Protein AF-A0A955HPH4-F1 (afdb_monomer)

Foldseek 3Di:
DDDDDPVNVVVVVVVVVLQVLLCCLVPDDDDPLLLVQQLCQAPDLEEEQADAPPPCLLVSVQSSVQCAQAVPDDPSGNHDHFPAAFAEEEEEAALVCLCVGNVCQNQNDLVDNVSGSSHSNHPVFFPDWAADPDDRSRTQKTWGFYDDDDDPDTDIHMYGYDHQVVDLVVLDDAQGQEYEYEADHDPSNVVSNQVSNCPHRVGRHYYYRYYPPDDQDPVNVVQPPPVHDHD

Solvent-accessible surface area (backbone atoms only — not comparable to full-atom values): 12430 Å² total; per-residue (Å²): 132,88,77,74,51,72,67,60,49,51,51,51,47,53,52,48,54,55,54,57,42,26,39,43,50,81,70,59,74,70,53,75,53,48,47,50,51,45,33,45,43,56,83,38,43,68,46,60,41,63,43,64,87,91,67,50,41,64,54,47,55,24,45,53,51,28,26,55,33,31,58,60,72,59,94,85,66,63,35,59,82,74,95,60,57,35,43,32,41,41,25,15,61,34,58,65,50,20,28,70,42,60,42,21,44,26,38,14,54,54,92,42,69,90,45,48,17,42,9,26,35,33,45,92,32,55,76,48,70,43,72,39,86,93,45,90,66,22,50,36,31,37,32,23,40,12,48,89,91,56,87,90,77,43,43,66,7,36,44,33,50,41,36,54,75,69,41,54,74,72,55,56,75,72,74,24,36,30,37,37,34,41,40,84,65,57,64,67,46,47,55,40,46,47,60,26,6,54,82,18,92,73,25,43,32,38,40,35,28,33,57,86,86,74,78,86,45,78,64,58,53,68,56,65,46,97,88,49,84,82,74

Radius of gyration: 18.33 Å; Cα contacts (8 Å, |Δi|>4): 458; chains: 1; bounding box: 38×43×66 Å

Structure (mmCIF, N/CA/C/O backbone):
data_AF-A0A955HPH4-F1
#
_entry.id   AF-A0A955HPH4-F1
#
loop_
_atom_site.group_PDB
_atom_site.id
_atom_site.type_symbol
_atom_site.label_atom_id
_atom_site.label_alt_id
_atom_site.label_comp_id
_atom_site.label_asym_id
_atom_site.label_entity_id
_atom_site.label_seq_id
_atom_site.pdbx_PDB_ins_code
_atom_site.Cartn_x
_atom_site.Cartn_y
_atom_site.Cartn_z
_atom_site.occupancy
_atom_site.B_iso_or_equiv
_atom_site.auth_seq_id
_atom_site.auth_comp_id
_atom_site.auth_asym_id
_atom_site.auth_atom_id
_atom_site.pdbx_PDB_model_num
ATOM 1 N N . MET A 1 1 ? 14.397 -24.271 -40.340 1.00 53.78 1 MET A N 1
ATOM 2 C CA . MET A 1 1 ? 14.352 -23.712 -38.973 1.00 53.78 1 MET A CA 1
ATOM 3 C C . MET A 1 1 ? 14.555 -22.213 -39.127 1.00 53.78 1 MET A C 1
ATOM 5 O O . MET A 1 1 ? 15.636 -21.824 -39.545 1.00 53.78 1 MET A O 1
ATOM 9 N N . ILE A 1 2 ? 13.505 -21.400 -38.980 1.00 57.22 2 ILE A N 1
ATOM 10 C CA . ILE A 1 2 ? 13.613 -19.943 -39.169 1.00 57.22 2 ILE A CA 1
ATOM 11 C C . ILE A 1 2 ? 14.424 -19.410 -37.985 1.00 57.22 2 ILE A C 1
ATOM 13 O O . ILE A 1 2 ? 13.985 -19.521 -36.842 1.00 57.22 2 ILE A O 1
ATOM 17 N N . ALA A 1 3 ? 15.644 -18.944 -38.244 1.00 71.81 3 ALA A N 1
ATOM 18 C CA . ALA A 1 3 ? 16.468 -18.314 -37.225 1.00 71.81 3 ALA A CA 1
ATOM 19 C C . ALA A 1 3 ? 15.879 -16.930 -36.939 1.00 71.81 3 ALA A C 1
ATOM 21 O O . ALA A 1 3 ? 15.808 -16.100 -37.841 1.00 71.81 3 ALA A O 1
ATOM 22 N N . ILE A 1 4 ? 15.415 -16.718 -35.708 1.00 75.50 4 ILE A N 1
ATOM 23 C CA . ILE A 1 4 ? 14.956 -15.407 -35.242 1.00 75.50 4 ILE A CA 1
ATOM 24 C C . ILE A 1 4 ? 16.168 -14.474 -35.241 1.00 75.50 4 ILE A C 1
ATOM 26 O O . ILE A 1 4 ? 17.230 -14.847 -34.728 1.00 75.50 4 ILE A O 1
ATOM 30 N N . ASP A 1 5 ? 16.010 -13.289 -35.825 1.00 88.56 5 ASP A N 1
ATOM 31 C CA . ASP A 1 5 ? 17.058 -12.274 -35.861 1.00 88.56 5 ASP A CA 1
ATOM 32 C C . ASP A 1 5 ? 17.513 -11.919 -34.427 1.00 88.56 5 ASP A C 1
ATOM 34 O O . ASP A 1 5 ? 16.676 -11.843 -33.521 1.00 88.56 5 ASP A O 1
ATOM 38 N N . PRO A 1 6 ? 18.818 -11.724 -34.156 1.00 85.62 6 PRO A N 1
ATOM 39 C CA . PRO A 1 6 ? 19.296 -11.409 -32.811 1.00 85.62 6 PRO A CA 1
ATOM 40 C C . PRO A 1 6 ? 18.621 -10.188 -32.169 1.00 85.62 6 PRO A C 1
ATOM 42 O O . PRO A 1 6 ? 18.382 -10.223 -30.962 1.00 85.62 6 PRO A O 1
ATOM 45 N N . VAL A 1 7 ? 18.263 -9.158 -32.948 1.00 86.50 7 VAL A N 1
ATOM 46 C CA . VAL A 1 7 ? 17.562 -7.964 -32.444 1.00 86.50 7 VAL A CA 1
ATOM 47 C C . VAL A 1 7 ? 16.129 -8.313 -32.055 1.00 86.50 7 VAL A C 1
ATOM 49 O O . VAL A 1 7 ? 15.668 -7.940 -30.977 1.00 86.50 7 VAL A O 1
ATOM 52 N N . GLU A 1 8 ? 15.436 -9.081 -32.895 1.00 87.00 8 GLU A N 1
ATOM 53 C CA . GLU A 1 8 ? 14.075 -9.553 -32.622 1.00 87.00 8 GLU A CA 1
ATOM 54 C C . GLU A 1 8 ? 14.033 -10.479 -31.396 1.00 87.00 8 GLU A C 1
ATOM 56 O O . GLU A 1 8 ? 13.156 -10.358 -30.538 1.00 87.00 8 GLU A O 1
ATOM 61 N N . ARG A 1 9 ? 15.036 -11.350 -31.243 1.00 86.12 9 ARG A N 1
ATOM 62 C CA . ARG A 1 9 ? 15.190 -12.214 -30.067 1.00 86.12 9 ARG A CA 1
ATOM 63 C C . ARG A 1 9 ? 15.387 -11.407 -28.786 1.00 86.12 9 ARG A C 1
ATOM 65 O O . ARG A 1 9 ? 14.805 -11.754 -27.760 1.00 86.12 9 ARG A O 1
ATOM 72 N N . ASP A 1 10 ? 16.221 -10.373 -28.817 1.00 87.75 10 ASP A N 1
ATOM 73 C CA . ASP A 1 10 ? 16.503 -9.566 -27.630 1.00 87.75 10 ASP A CA 1
ATOM 74 C C . ASP A 1 10 ? 15.305 -8.668 -27.267 1.00 87.75 10 ASP A C 1
ATOM 76 O O . ASP A 1 10 ? 14.986 -8.523 -26.086 1.00 87.75 10 ASP A O 1
ATOM 80 N N . ALA A 1 11 ? 14.554 -8.179 -28.260 1.00 85.75 11 ALA A N 1
ATOM 81 C CA . ALA A 1 11 ? 13.278 -7.496 -28.041 1.00 85.75 11 ALA A CA 1
ATOM 82 C C . ALA A 1 11 ? 12.216 -8.422 -27.416 1.00 85.75 11 ALA A C 1
ATOM 84 O O . ALA A 1 11 ? 11.538 -8.030 -26.465 1.00 85.75 11 ALA A O 1
ATOM 85 N N . LEU A 1 12 ? 12.101 -9.666 -27.898 1.00 86.38 12 LEU A N 1
ATOM 86 C CA . LEU A 1 12 ? 11.193 -10.673 -27.337 1.00 86.38 12 LEU A CA 1
ATOM 87 C C . LEU A 1 12 ? 11.557 -11.040 -25.896 1.00 86.38 12 LEU A C 1
ATOM 89 O O . LEU A 1 12 ? 10.666 -11.160 -25.057 1.00 86.38 12 LEU A O 1
ATOM 93 N N . LYS A 1 13 ? 12.852 -11.180 -25.586 1.00 87.06 13 LYS A N 1
ATOM 94 C CA . LYS A 1 13 ? 13.318 -11.398 -24.209 1.00 87.06 13 LYS A CA 1
ATOM 95 C C . LYS A 1 13 ? 12.952 -10.229 -23.304 1.00 87.06 13 LYS A C 1
ATOM 97 O O . LYS A 1 13 ? 12.361 -10.457 -22.260 1.00 87.06 13 LYS A O 1
ATOM 102 N N . ALA A 1 14 ? 13.217 -8.994 -23.729 1.00 82.88 14 ALA A N 1
ATOM 103 C CA . ALA A 1 14 ? 12.864 -7.812 -22.946 1.00 82.88 14 ALA A CA 1
ATOM 104 C C . ALA A 1 14 ? 11.347 -7.710 -22.702 1.00 82.88 14 ALA A C 1
ATOM 106 O O . ALA A 1 14 ? 10.918 -7.359 -21.604 1.00 82.88 14 ALA A O 1
ATOM 107 N N . ALA A 1 15 ? 10.527 -8.050 -23.702 1.00 81.38 15 ALA A N 1
ATOM 108 C CA . ALA A 1 15 ? 9.075 -8.103 -23.554 1.00 81.38 15 ALA A CA 1
ATOM 109 C C . ALA A 1 15 ? 8.631 -9.204 -22.575 1.00 81.38 15 ALA A C 1
ATOM 111 O O . ALA A 1 15 ? 7.754 -8.964 -21.745 1.00 81.38 15 ALA A O 1
ATOM 112 N N . LEU A 1 16 ? 9.255 -10.384 -22.637 1.00 84.62 16 LEU A N 1
ATOM 113 C CA . LEU A 1 16 ? 8.981 -11.489 -21.720 1.00 84.62 16 LEU A CA 1
ATOM 114 C C . LEU A 1 16 ? 9.392 -11.151 -20.283 1.00 84.62 16 LEU A C 1
ATOM 116 O O . LEU A 1 16 ? 8.596 -11.345 -19.371 1.00 84.62 16 LEU A O 1
ATOM 120 N N . ASP A 1 17 ? 10.590 -10.601 -20.083 1.00 82.81 17 ASP A N 1
ATOM 121 C CA . ASP A 1 17 ? 11.086 -10.174 -18.771 1.00 82.81 17 ASP A CA 1
ATOM 122 C C . ASP A 1 17 ? 10.159 -9.117 -18.160 1.00 82.81 17 ASP A C 1
ATOM 124 O O . ASP A 1 17 ? 9.826 -9.171 -16.974 1.00 82.81 17 ASP A O 1
ATOM 128 N N . HIS A 1 18 ? 9.673 -8.187 -18.987 1.00 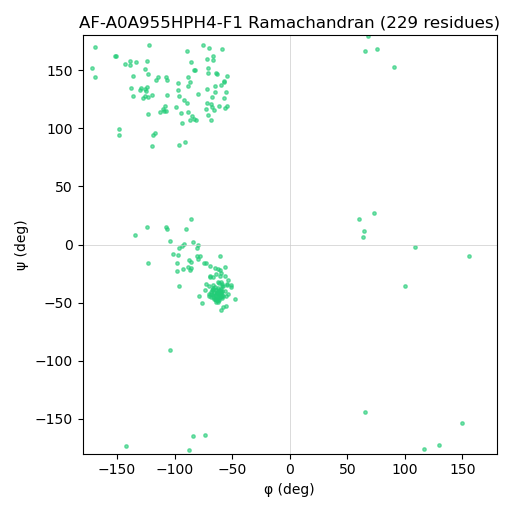77.62 18 HIS A N 1
ATOM 129 C CA . HIS A 1 18 ? 8.704 -7.185 -18.562 1.00 77.62 18 HIS A CA 1
ATOM 130 C C . HIS A 1 18 ? 7.357 -7.811 -18.169 1.00 77.62 18 HIS A C 1
ATOM 132 O O . HIS A 1 18 ? 6.704 -7.331 -17.242 1.00 77.62 18 HIS A O 1
ATOM 138 N N . GLU A 1 19 ? 6.912 -8.857 -18.861 1.00 80.81 19 GLU A N 1
ATOM 139 C CA . GLU A 1 19 ? 5.659 -9.537 -18.535 1.00 80.81 19 GLU A CA 1
ATOM 140 C C . GLU A 1 19 ? 5.784 -10.397 -17.272 1.00 80.81 19 GLU A C 1
ATOM 142 O O . GLU A 1 19 ? 4.896 -10.372 -16.422 1.00 80.81 19 GLU A O 1
ATOM 147 N N . ILE A 1 20 ? 6.919 -11.074 -17.080 1.00 80.25 20 ILE A N 1
ATOM 148 C CA . ILE A 1 20 ? 7.237 -11.797 -15.841 1.00 80.25 20 ILE A CA 1
ATOM 149 C C . ILE A 1 20 ? 7.258 -10.825 -14.656 1.00 80.25 20 ILE A C 1
ATOM 151 O O . ILE A 1 20 ? 6.645 -11.094 -13.625 1.00 80.25 20 ILE A O 1
ATOM 155 N N . ALA A 1 21 ? 7.876 -9.649 -14.808 1.00 79.06 21 ALA A N 1
ATOM 156 C CA . ALA A 1 21 ? 7.929 -8.641 -13.749 1.00 79.06 21 ALA A CA 1
ATOM 157 C C . ALA A 1 21 ? 6.539 -8.156 -13.282 1.00 79.06 21 ALA A C 1
ATOM 159 O O . ALA A 1 21 ? 6.399 -7.705 -12.146 1.00 79.06 21 ALA A O 1
ATOM 160 N N . ARG A 1 22 ? 5.499 -8.262 -14.122 1.00 84.88 22 ARG A N 1
ATOM 161 C CA . ARG A 1 22 ? 4.111 -7.891 -13.776 1.00 84.88 22 ARG A CA 1
ATOM 162 C C . ARG A 1 22 ? 3.375 -8.951 -12.954 1.00 84.88 22 ARG A C 1
ATOM 164 O O . ARG A 1 22 ? 2.327 -8.650 -12.389 1.00 84.88 22 ARG A O 1
ATOM 171 N N . ARG A 1 23 ? 3.917 -10.168 -12.844 1.00 85.75 23 ARG A N 1
ATOM 172 C CA . ARG A 1 23 ? 3.315 -11.289 -12.097 1.00 85.75 23 ARG A CA 1
ATOM 173 C C . ARG A 1 23 ? 3.742 -11.354 -10.636 1.00 85.75 23 ARG A C 1
ATOM 175 O O . ARG A 1 23 ? 3.472 -12.328 -9.944 1.00 85.75 23 ARG A O 1
ATOM 182 N N . LYS A 1 24 ? 4.355 -10.286 -10.123 1.00 92.81 24 LYS A N 1
ATOM 183 C CA . LYS A 1 24 ? 4.907 -10.216 -8.765 1.00 92.81 24 LYS A CA 1
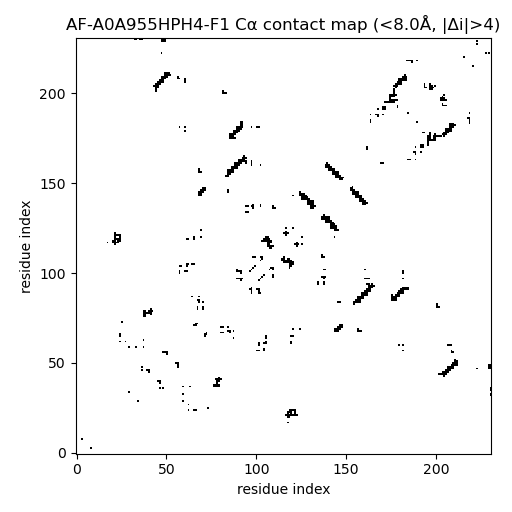ATOM 184 C C . LYS A 1 24 ? 3.930 -10.634 -7.657 1.00 92.81 24 LYS A C 1
ATOM 186 O O . LYS A 1 24 ? 4.364 -11.208 -6.662 1.00 92.81 24 LYS A O 1
ATOM 191 N N . LEU A 1 25 ? 2.635 -10.346 -7.814 1.00 93.50 25 LEU A N 1
ATOM 192 C CA . LEU A 1 25 ? 1.593 -10.783 -6.879 1.00 93.50 25 LEU A CA 1
ATOM 193 C C . LEU A 1 25 ? 1.364 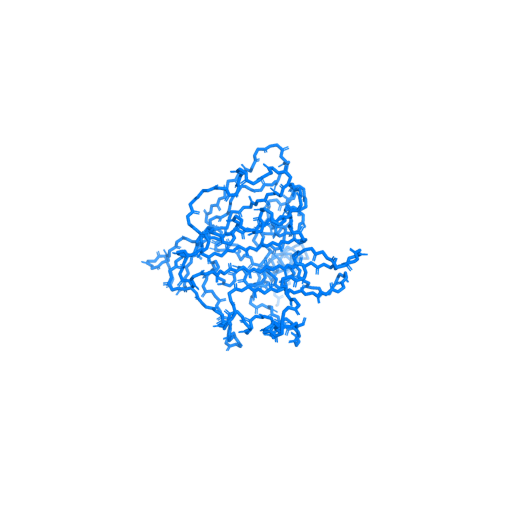-12.296 -6.912 1.00 93.50 25 LEU A C 1
ATOM 195 O O . LEU A 1 25 ? 1.273 -12.920 -5.861 1.00 93.50 25 LEU A O 1
ATOM 199 N N . GLU A 1 26 ? 1.292 -12.872 -8.110 1.00 91.19 26 GLU A N 1
ATOM 200 C CA . GLU A 1 26 ? 1.094 -14.310 -8.331 1.00 91.19 26 GLU A CA 1
ATOM 201 C C . GLU A 1 26 ? 2.310 -15.110 -7.845 1.00 91.19 26 GLU A C 1
ATOM 203 O O . GLU A 1 26 ? 2.167 -16.165 -7.227 1.00 91.19 26 GLU A O 1
ATOM 208 N N . ASP A 1 27 ? 3.509 -14.563 -8.048 1.00 92.88 27 ASP A N 1
ATOM 209 C CA . ASP A 1 27 ? 4.776 -15.175 -7.645 1.00 92.88 27 ASP A CA 1
ATOM 210 C C . ASP A 1 27 ? 5.112 -14.978 -6.157 1.00 92.88 27 ASP A C 1
ATOM 212 O O . ASP A 1 27 ? 6.125 -15.497 -5.667 1.00 92.88 27 ASP A O 1
ATOM 216 N N . TYR A 1 28 ? 4.286 -14.241 -5.408 1.00 95.25 28 TYR A N 1
ATOM 217 C CA . TYR A 1 28 ? 4.539 -13.967 -4.001 1.00 95.25 28 TYR A CA 1
ATOM 218 C C . TYR A 1 28 ? 4.474 -15.241 -3.150 1.00 95.25 28 TYR A C 1
ATOM 220 O O . TYR A 1 28 ? 3.426 -15.865 -2.977 1.00 95.25 28 TYR A O 1
ATOM 228 N N . LYS A 1 29 ? 5.618 -15.601 -2.558 1.00 94.31 29 LYS A N 1
ATOM 229 C CA . LYS A 1 29 ? 5.766 -16.748 -1.655 1.00 94.31 29 LYS A CA 1
ATOM 230 C C . LYS A 1 29 ? 6.208 -16.254 -0.277 1.00 94.31 29 LYS A C 1
ATOM 232 O O . LYS A 1 29 ? 7.411 -16.070 -0.067 1.00 94.31 29 LYS A O 1
ATOM 237 N N . PRO A 1 30 ? 5.273 -16.019 0.663 1.00 93.69 30 PRO A N 1
ATOM 238 C CA . PRO A 1 30 ? 5.631 -15.539 1.987 1.00 93.69 30 PRO A CA 1
ATOM 239 C C . PRO A 1 30 ? 6.452 -16.591 2.729 1.00 93.69 30 PRO A C 1
ATOM 241 O O . PRO A 1 30 ? 6.103 -17.775 2.763 1.00 93.69 30 PRO A O 1
ATOM 244 N N . TYR A 1 31 ? 7.519 -16.158 3.394 1.00 92.19 31 TYR A N 1
ATOM 245 C CA . TYR A 1 31 ? 8.194 -17.025 4.356 1.00 92.19 31 TYR A CA 1
ATOM 246 C C . TYR A 1 31 ? 7.372 -17.128 5.652 1.00 92.19 31 TYR A C 1
ATOM 248 O O . TYR A 1 31 ? 6.387 -16.415 5.856 1.00 92.19 31 TYR A O 1
ATOM 256 N N . ARG A 1 32 ? 7.780 -18.017 6.566 1.00 93.19 32 ARG A N 1
ATOM 257 C CA . ARG A 1 32 ? 6.990 -18.388 7.754 1.00 93.19 32 ARG A CA 1
ATOM 258 C C . ARG A 1 32 ? 6.418 -17.201 8.546 1.00 93.19 32 ARG A C 1
ATOM 260 O O . ARG A 1 32 ? 5.238 -17.246 8.875 1.00 93.19 32 ARG A O 1
ATOM 267 N N . LYS A 1 33 ? 7.207 -16.157 8.846 1.00 90.31 33 LYS A N 1
ATOM 268 C CA . LYS A 1 33 ? 6.708 -15.007 9.632 1.00 90.31 33 LYS A CA 1
ATOM 269 C C . LYS A 1 33 ? 5.681 -14.182 8.858 1.00 90.31 33 LYS A C 1
ATOM 271 O O . LYS A 1 33 ? 4.653 -13.835 9.422 1.00 90.31 33 LYS A O 1
ATOM 276 N N . GLN A 1 34 ? 5.916 -13.929 7.568 1.00 93.69 34 GLN A N 1
ATOM 277 C CA . GLN A 1 34 ? 4.949 -13.233 6.706 1.00 93.69 34 GLN A CA 1
ATOM 278 C C . GLN A 1 34 ? 3.629 -14.000 6.636 1.00 93.69 34 GLN A C 1
ATOM 280 O O . GLN A 1 34 ? 2.569 -13.419 6.824 1.00 93.69 34 GLN A O 1
ATOM 285 N N . ARG A 1 35 ? 3.686 -15.328 6.477 1.00 94.88 35 ARG A N 1
ATOM 286 C CA . ARG A 1 35 ? 2.480 -16.164 6.452 1.00 94.88 35 ARG A CA 1
ATOM 287 C C . ARG A 1 35 ? 1.689 -16.086 7.760 1.00 94.88 35 ARG A C 1
ATOM 289 O O . ARG A 1 35 ? 0.470 -15.987 7.716 1.00 94.88 35 ARG A O 1
ATOM 296 N N . ILE A 1 36 ? 2.370 -16.102 8.910 1.00 94.00 36 ILE A N 1
ATOM 297 C CA . ILE A 1 36 ? 1.723 -15.917 10.220 1.00 94.00 36 ILE A CA 1
ATOM 298 C C . ILE A 1 36 ? 1.072 -14.532 10.297 1.00 94.00 36 ILE A C 1
ATOM 300 O O . ILE A 1 36 ? -0.094 -14.431 10.660 1.00 94.00 36 ILE A O 1
ATOM 304 N N . PHE A 1 37 ? 1.790 -13.483 9.905 1.00 95.25 37 PHE A N 1
ATOM 305 C CA . PHE A 1 37 ? 1.271 -12.118 9.900 1.00 95.25 37 PHE A CA 1
ATOM 306 C C . PHE A 1 37 ? 0.013 -11.950 9.034 1.00 95.25 37 PHE A C 1
ATOM 308 O O . PHE A 1 37 ? -0.967 -11.364 9.494 1.00 95.25 37 PHE A O 1
ATOM 315 N N . HIS A 1 38 ? -0.002 -12.514 7.824 1.00 96.88 38 HIS A N 1
ATOM 316 C CA . HIS A 1 38 ? -1.178 -12.495 6.948 1.00 96.88 38 HIS A CA 1
ATOM 317 C C . HIS A 1 38 ? -2.359 -13.244 7.570 1.00 96.88 38 HIS A C 1
ATOM 319 O O . HIS A 1 38 ? -3.461 -12.704 7.668 1.00 96.88 38 HIS A O 1
ATOM 325 N N . LYS A 1 39 ? -2.115 -14.461 8.074 1.00 96.88 39 LYS A N 1
ATOM 326 C CA . LYS A 1 39 ? -3.121 -15.289 8.751 1.00 96.88 39 LYS A CA 1
ATOM 327 C C . LYS A 1 39 ? -3.779 -14.559 9.920 1.00 96.88 39 LYS A C 1
ATOM 329 O O . LYS A 1 39 ? -4.997 -14.613 10.075 1.00 96.88 39 LYS A O 1
ATOM 334 N N . LEU A 1 40 ? -2.980 -13.876 10.744 1.00 95.56 40 LEU A N 1
ATOM 335 C CA . LEU A 1 40 ? -3.472 -13.165 11.926 1.00 95.56 40 LEU A CA 1
ATOM 336 C C . LEU A 1 40 ? -4.491 -12.076 11.574 1.00 95.56 40 LEU A C 1
ATOM 338 O O . LEU A 1 40 ? -5.310 -11.750 12.428 1.00 95.56 40 LEU A O 1
ATOM 342 N N . GLY A 1 41 ? -4.504 -11.572 10.333 1.00 95.25 41 GLY A N 1
ATOM 343 C CA . GLY A 1 41 ? -5.485 -10.580 9.885 1.00 95.25 41 GLY A CA 1
ATOM 344 C C . GLY A 1 41 ? -6.920 -11.082 9.929 1.00 95.25 41 GLY A C 1
ATOM 345 O O . GLY A 1 41 ? -7.840 -10.283 10.024 1.00 95.25 41 GLY A O 1
ATOM 346 N N . LYS A 1 42 ? -7.126 -12.403 9.924 1.00 94.62 42 LYS A N 1
ATOM 347 C CA . LYS A 1 42 ? -8.456 -13.004 10.061 1.00 94.62 42 LYS A CA 1
ATOM 348 C C . LYS A 1 42 ? -9.065 -12.825 11.454 1.00 94.62 42 LYS A C 1
ATOM 350 O O . LYS A 1 42 ? -10.284 -12.876 11.584 1.00 94.62 42 LYS A O 1
ATOM 355 N N . THR A 1 43 ? -8.238 -12.686 12.491 1.00 93.94 43 THR A N 1
ATOM 356 C CA . THR A 1 43 ? -8.696 -12.662 13.892 1.00 93.94 43 THR A CA 1
ATOM 357 C C . THR A 1 43 ? -8.287 -11.407 14.654 1.00 93.94 43 THR A C 1
ATOM 359 O O . THR A 1 43 ? -8.847 -11.164 15.715 1.00 93.94 43 THR A O 1
ATOM 362 N N . HIS A 1 44 ? -7.332 -10.626 14.144 1.00 93.12 44 HIS A N 1
ATOM 363 C CA . HIS A 1 44 ? -6.850 -9.399 14.777 1.00 93.12 44 HIS A CA 1
ATOM 364 C C . HIS A 1 44 ? -7.086 -8.206 13.856 1.00 93.12 44 HIS A C 1
ATOM 366 O O . HIS A 1 44 ? -6.676 -8.219 12.692 1.00 93.12 44 HIS A O 1
ATOM 372 N N . SER A 1 45 ? -7.714 -7.172 14.411 1.00 91.62 45 SER A N 1
ATOM 373 C CA . SER A 1 45 ? -7.965 -5.882 13.764 1.00 91.62 45 SER A CA 1
ATOM 374 C C . SER A 1 45 ? -6.679 -5.105 13.494 1.00 91.62 45 SER A C 1
ATOM 376 O O . SER A 1 45 ? -6.559 -4.422 12.483 1.00 91.62 45 SER A O 1
ATOM 378 N N . GLU A 1 46 ? -5.695 -5.221 14.380 1.00 94.38 46 GLU A N 1
ATOM 379 C CA . GLU A 1 46 ? -4.448 -4.463 14.345 1.00 94.38 46 GLU A CA 1
ATOM 380 C C . GLU A 1 46 ? -3.266 -5.426 14.353 1.00 94.38 46 GLU A C 1
ATOM 382 O O . GLU A 1 46 ? -3.213 -6.361 15.156 1.00 94.38 46 GLU A O 1
ATOM 387 N N . ARG A 1 47 ? -2.301 -5.225 13.450 1.00 93.56 47 ARG A N 1
ATOM 388 C CA . ARG A 1 47 ? -1.113 -6.085 13.363 1.00 93.56 47 ARG A CA 1
ATOM 389 C C . ARG A 1 47 ? 0.159 -5.293 13.149 1.00 93.56 47 ARG A C 1
ATOM 391 O O . ARG A 1 47 ? 0.249 -4.469 12.245 1.00 93.56 47 ARG A O 1
ATOM 398 N N . LEU A 1 48 ? 1.188 -5.656 13.903 1.00 90.69 48 LEU A N 1
ATOM 399 C CA . LEU A 1 48 ? 2.535 -5.131 13.749 1.00 90.69 48 LEU A CA 1
ATOM 400 C C . LEU A 1 48 ? 3.451 -6.206 13.155 1.00 90.69 48 LEU A C 1
ATOM 402 O O . LEU A 1 48 ? 3.681 -7.249 13.764 1.00 90.69 48 LEU A O 1
ATOM 406 N N . PHE A 1 49 ? 4.024 -5.934 11.983 1.00 87.38 49 PHE A N 1
ATOM 407 C CA . PHE A 1 49 ? 5.114 -6.733 11.429 1.00 87.38 49 PHE A CA 1
ATOM 408 C C . PHE A 1 49 ? 6.461 -6.160 11.865 1.00 87.38 49 PHE A C 1
ATOM 410 O O . PHE A 1 49 ? 7.064 -5.330 11.176 1.00 87.38 49 PHE A O 1
ATOM 417 N N . ARG A 1 50 ? 6.938 -6.612 13.027 1.00 81.19 50 ARG A N 1
ATOM 418 C CA . ARG A 1 50 ? 8.214 -6.181 13.602 1.00 81.19 50 ARG A CA 1
ATOM 419 C C . ARG A 1 50 ? 9.354 -7.037 13.054 1.00 81.19 50 ARG A C 1
ATOM 421 O O . ARG A 1 50 ? 9.540 -8.188 13.444 1.00 81.19 50 ARG A O 1
ATOM 428 N N . ALA A 1 51 ? 10.170 -6.460 12.179 1.00 74.12 51 ALA A N 1
ATOM 429 C CA . ALA A 1 51 ? 11.347 -7.136 11.639 1.00 74.12 51 ALA A CA 1
ATOM 430 C C . ALA A 1 51 ? 12.522 -6.166 11.457 1.00 74.12 51 ALA A C 1
ATOM 432 O O . ALA A 1 51 ? 12.328 -4.962 11.305 1.00 74.12 51 ALA A O 1
ATOM 433 N N . GLY A 1 52 ? 13.749 -6.693 11.467 1.00 69.06 52 GLY A N 1
ATOM 434 C CA . GLY A 1 52 ? 14.961 -5.947 11.121 1.00 69.06 52 GLY A CA 1
ATOM 435 C C . GLY A 1 52 ? 14.935 -5.366 9.700 1.00 69.06 52 GLY A C 1
ATOM 436 O O . GLY A 1 52 ? 14.091 -5.720 8.869 1.00 69.06 52 GLY A O 1
ATOM 437 N N . ASN A 1 53 ? 15.886 -4.479 9.408 1.00 72.31 53 ASN A N 1
ATOM 438 C CA . ASN A 1 53 ? 16.014 -3.872 8.084 1.00 72.31 53 ASN A CA 1
ATOM 439 C C . ASN A 1 53 ? 16.186 -4.945 6.998 1.00 72.31 53 ASN A C 1
ATOM 441 O O . ASN A 1 53 ? 16.880 -5.937 7.196 1.00 72.31 53 ASN A O 1
ATOM 445 N N . GLN A 1 54 ? 15.551 -4.725 5.842 1.00 66.81 54 GLN A N 1
ATOM 446 C CA . GLN A 1 54 ? 15.592 -5.613 4.669 1.00 66.81 54 GLN A CA 1
ATOM 447 C C . GLN A 1 54 ? 14.976 -7.013 4.861 1.00 66.81 54 G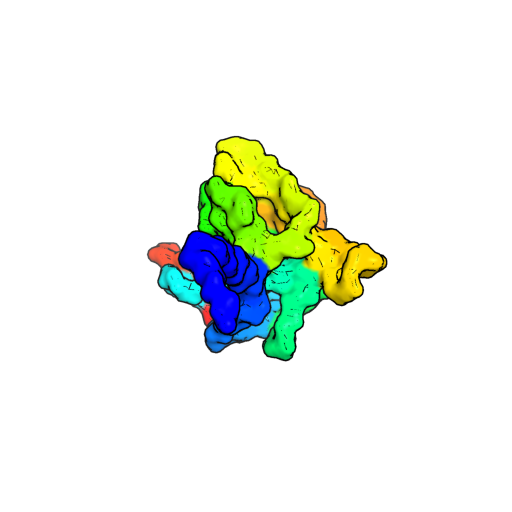LN A C 1
ATOM 449 O O . GLN A 1 54 ? 15.068 -7.847 3.967 1.00 66.81 54 GLN A O 1
ATOM 454 N N . LEU A 1 55 ? 14.248 -7.267 5.954 1.00 79.00 55 LEU A N 1
ATOM 455 C CA . LEU A 1 55 ? 13.568 -8.552 6.185 1.00 79.00 55 LEU A CA 1
ATOM 456 C C . LEU A 1 55 ? 12.171 -8.651 5.541 1.00 79.00 55 LEU A C 1
ATOM 458 O O . LEU A 1 55 ? 11.335 -9.443 5.964 1.00 79.00 55 LEU A O 1
ATOM 462 N N . GLY A 1 56 ? 11.891 -7.841 4.517 1.00 82.69 56 GLY A N 1
ATOM 463 C CA . GLY A 1 56 ? 10.649 -7.949 3.747 1.00 82.69 56 GLY A CA 1
ATOM 464 C C . GLY A 1 56 ? 9.386 -7.452 4.462 1.00 82.69 56 GLY A C 1
ATOM 465 O O . GLY A 1 56 ? 8.295 -7.907 4.125 1.00 82.69 56 GLY A O 1
ATOM 466 N N . LYS A 1 57 ? 9.509 -6.511 5.409 1.00 89.50 57 LYS A N 1
ATOM 467 C CA . LYS A 1 57 ? 8.374 -5.897 6.128 1.00 89.50 57 LYS A CA 1
ATOM 468 C C . LYS A 1 57 ? 7.400 -5.177 5.179 1.00 89.50 57 LYS A C 1
ATOM 470 O O . LYS A 1 57 ? 6.245 -5.570 5.061 1.00 89.50 57 LYS A O 1
ATOM 475 N N . THR A 1 58 ? 7.902 -4.229 4.388 1.00 90.94 58 THR A N 1
ATOM 476 C CA . THR A 1 58 ? 7.118 -3.478 3.393 1.00 90.94 58 THR A CA 1
ATOM 477 C C . THR A 1 58 ? 6.639 -4.385 2.256 1.00 90.94 58 THR A C 1
ATOM 479 O O . THR A 1 58 ? 5.590 -4.152 1.669 1.00 90.94 58 THR A O 1
ATOM 482 N N . ILE A 1 59 ? 7.382 -5.461 1.964 1.00 94.12 59 ILE A N 1
ATOM 483 C CA . ILE A 1 59 ? 6.969 -6.484 0.995 1.00 94.12 59 ILE A CA 1
ATOM 484 C C . ILE A 1 59 ? 5.713 -7.218 1.477 1.00 94.12 59 ILE A C 1
ATOM 486 O O . ILE A 1 59 ? 4.805 -7.413 0.679 1.00 94.12 59 ILE A O 1
ATOM 490 N N . ALA A 1 60 ? 5.646 -7.582 2.762 1.00 95.31 60 ALA A N 1
ATOM 491 C CA . ALA A 1 60 ? 4.464 -8.212 3.344 1.00 95.31 60 ALA A CA 1
ATOM 492 C C . ALA A 1 60 ? 3.249 -7.276 3.270 1.00 95.31 60 ALA A C 1
ATOM 494 O O . ALA A 1 60 ? 2.206 -7.671 2.754 1.00 95.31 60 ALA A O 1
ATOM 495 N N . GLY A 1 61 ? 3.408 -6.020 3.703 1.00 96.62 61 GLY A N 1
ATOM 496 C CA . GLY A 1 61 ? 2.333 -5.025 3.629 1.00 96.62 61 GLY A CA 1
ATOM 497 C C . GLY A 1 61 ? 1.842 -4.795 2.199 1.00 96.62 61 GLY A C 1
ATOM 498 O O . GLY A 1 61 ? 0.644 -4.851 1.940 1.00 96.62 61 GLY A O 1
ATOM 499 N N . GLY A 1 62 ? 2.764 -4.643 1.245 1.00 97.44 62 GLY A N 1
ATOM 500 C CA . GLY A 1 62 ? 2.429 -4.420 -0.160 1.00 97.44 62 GLY A CA 1
ATOM 501 C C . GLY A 1 62 ? 1.747 -5.606 -0.839 1.00 97.44 62 GLY A C 1
ATOM 502 O O . GLY A 1 62 ? 0.822 -5.399 -1.622 1.00 97.44 62 GLY A O 1
ATOM 503 N N . ALA A 1 63 ? 2.173 -6.835 -0.535 1.00 97.50 63 ALA A N 1
ATOM 504 C CA . ALA A 1 63 ? 1.526 -8.035 -1.053 1.00 97.50 63 ALA A CA 1
ATOM 505 C C . ALA A 1 63 ? 0.084 -8.144 -0.541 1.00 97.50 63 ALA A C 1
ATOM 507 O O . ALA A 1 63 ? -0.839 -8.294 -1.337 1.00 97.50 63 ALA A O 1
ATOM 508 N N . GLU A 1 64 ? -0.118 -7.991 0.769 1.00 98.12 64 GLU A N 1
ATOM 509 C CA . GLU A 1 64 ? -1.444 -8.043 1.387 1.00 98.12 64 GLU A CA 1
ATOM 510 C C . GLU A 1 64 ? -2.375 -6.938 0.861 1.00 98.12 64 GLU A C 1
ATOM 512 O O . GLU A 1 64 ? -3.501 -7.223 0.450 1.00 98.12 64 GLU A O 1
ATOM 517 N N . TRP A 1 65 ? -1.891 -5.694 0.762 1.00 98.31 65 TRP A N 1
ATOM 518 C CA . TRP A 1 65 ? -2.671 -4.586 0.196 1.00 98.31 65 TRP A CA 1
ATOM 519 C C . TRP A 1 65 ? -3.091 -4.847 -1.248 1.00 98.31 65 TRP A C 1
ATOM 521 O O . TRP A 1 65 ? -4.230 -4.570 -1.621 1.00 98.31 65 TRP A O 1
ATOM 531 N N . ALA A 1 66 ? -2.192 -5.394 -2.067 1.00 98.00 66 ALA A N 1
ATOM 532 C CA . ALA A 1 66 ? -2.510 -5.719 -3.448 1.00 98.00 66 ALA A CA 1
ATOM 533 C C . ALA A 1 66 ? -3.523 -6.866 -3.561 1.00 98.00 66 ALA A C 1
ATOM 535 O O . ALA A 1 66 ? -4.428 -6.783 -4.391 1.00 98.00 66 ALA A O 1
ATOM 536 N N . MET A 1 67 ? -3.439 -7.901 -2.717 1.00 97.00 67 MET A N 1
ATOM 537 C CA . MET A 1 67 ? -4.448 -8.972 -2.672 1.00 97.00 67 MET A CA 1
ATOM 538 C C . MET A 1 67 ? -5.829 -8.408 -2.337 1.00 97.00 67 MET A C 1
ATOM 540 O O . MET A 1 67 ? -6.806 -8.710 -3.023 1.00 97.00 67 MET A O 1
ATOM 544 N N . HIS A 1 68 ? -5.905 -7.519 -1.345 1.00 97.69 68 HIS A N 1
ATOM 545 C CA . HIS A 1 68 ? -7.148 -6.854 -0.967 1.00 97.69 68 HIS A CA 1
ATOM 546 C C . HIS A 1 68 ? -7.706 -5.949 -2.070 1.00 97.69 68 HIS A C 1
ATOM 548 O O . HIS A 1 68 ? -8.890 -6.045 -2.399 1.00 97.69 68 HIS A O 1
ATOM 554 N N . ALA A 1 69 ? -6.861 -5.112 -2.677 1.00 97.56 69 ALA A N 1
ATOM 555 C CA . ALA A 1 69 ? -7.264 -4.169 -3.719 1.00 97.56 69 ALA A CA 1
ATOM 556 C C . ALA A 1 69 ? -7.657 -4.847 -5.040 1.00 97.56 69 ALA A C 1
ATOM 558 O O . ALA A 1 69 ? -8.478 -4.317 -5.782 1.00 97.56 69 ALA A O 1
ATOM 559 N N . THR A 1 70 ? -7.102 -6.021 -5.338 1.00 95.44 70 THR A N 1
ATOM 560 C CA . THR A 1 70 ? -7.414 -6.768 -6.570 1.00 95.44 70 THR A CA 1
ATOM 561 C C . THR A 1 70 ? -8.459 -7.866 -6.362 1.00 95.44 70 THR A C 1
ATOM 563 O O . THR A 1 70 ? -9.021 -8.367 -7.336 1.00 95.44 70 THR A O 1
ATOM 566 N N . CYS A 1 71 ? -8.735 -8.250 -5.110 1.00 95.25 71 CYS A N 1
ATOM 567 C CA . CYS A 1 71 ? -9.467 -9.467 -4.743 1.00 95.25 71 CYS A CA 1
ATOM 568 C C . CYS A 1 71 ? -8.796 -10.772 -5.227 1.00 95.25 71 CYS A C 1
ATOM 570 O O . CYS A 1 71 ? -9.461 -11.800 -5.367 1.00 95.25 71 CYS A O 1
ATOM 572 N N . ARG A 1 72 ? -7.486 -10.753 -5.510 1.00 92.94 72 ARG A N 1
ATOM 573 C CA . ARG A 1 72 ? -6.721 -11.932 -5.949 1.00 92.94 72 ARG A CA 1
ATOM 574 C C . ARG A 1 72 ? -6.030 -12.570 -4.748 1.00 92.94 72 ARG A C 1
ATOM 576 O O . ARG A 1 72 ? -4.877 -12.268 -4.453 1.00 92.94 72 ARG A O 1
ATOM 583 N N . TYR A 1 73 ? -6.755 -13.437 -4.050 1.00 94.00 73 TYR A N 1
ATOM 584 C CA . TYR A 1 73 ? -6.217 -14.206 -2.930 1.00 94.00 73 TYR A CA 1
ATOM 585 C C . TYR A 1 73 ? -5.674 -15.555 -3.428 1.00 94.00 73 TYR A C 1
ATOM 587 O O . TYR A 1 73 ? -6.421 -16.291 -4.072 1.00 94.00 73 TYR A O 1
ATOM 595 N N . PRO A 1 74 ? -4.401 -15.896 -3.164 1.00 92.88 74 PRO A N 1
ATOM 596 C CA . PRO A 1 74 ? -3.847 -17.198 -3.534 1.00 92.88 74 PRO A CA 1
ATOM 597 C C . PRO A 1 74 ? -4.408 -18.324 -2.651 1.00 92.88 74 PRO A C 1
ATOM 599 O O . PRO A 1 74 ? -4.810 -18.079 -1.519 1.00 92.88 74 PRO A O 1
ATOM 602 N N . ASP A 1 75 ? -4.343 -19.577 -3.111 1.00 92.94 75 ASP A N 1
ATOM 603 C CA . ASP A 1 75 ? -4.915 -20.747 -2.409 1.00 92.94 75 ASP A CA 1
ATOM 604 C C . ASP A 1 75 ? -4.406 -20.943 -0.972 1.00 92.94 75 ASP A C 1
ATOM 606 O O . ASP A 1 75 ? -5.073 -21.540 -0.128 1.00 92.94 75 ASP A O 1
ATOM 610 N N . TRP A 1 76 ? -3.195 -20.466 -0.679 1.00 94.19 76 TRP A N 1
ATOM 611 C CA . TRP A 1 76 ? -2.609 -20.559 0.656 1.00 94.19 76 TRP A CA 1
ATOM 612 C C . TRP A 1 76 ? -3.114 -19.483 1.625 1.00 94.19 76 TRP A C 1
ATOM 614 O O . TRP A 1 76 ? -2.781 -19.573 2.811 1.00 94.19 76 TRP A O 1
ATOM 624 N N . TRP A 1 77 ? -3.849 -18.475 1.137 1.00 96.31 77 TRP A N 1
ATOM 625 C CA . TRP A 1 77 ? -4.321 -17.328 1.906 1.00 96.31 77 TRP A CA 1
ATOM 626 C C . TRP A 1 77 ? -5.364 -17.744 2.942 1.00 96.31 77 TRP A C 1
ATOM 628 O O . TRP A 1 77 ? -6.445 -18.226 2.614 1.00 96.31 77 TRP A O 1
ATOM 638 N N . ASP A 1 78 ? -5.046 -17.514 4.211 1.00 95.75 78 ASP A N 1
ATOM 639 C CA . ASP A 1 78 ? -5.914 -17.792 5.355 1.00 95.75 78 ASP A CA 1
ATOM 640 C C . ASP A 1 78 ? -6.157 -16.555 6.239 1.00 95.75 78 ASP A C 1
ATOM 642 O O . ASP A 1 78 ? -6.633 -16.690 7.369 1.00 95.75 78 ASP A O 1
ATOM 646 N N . GLY A 1 79 ? -5.842 -15.364 5.715 1.00 96.44 79 GLY A N 1
ATOM 647 C CA . GLY A 1 79 ? -6.059 -14.063 6.350 1.00 96.44 79 GLY A CA 1
ATOM 648 C C . GLY A 1 79 ? -7.470 -13.499 6.150 1.00 96.44 79 GLY A C 1
ATOM 649 O O . GLY A 1 79 ? -8.402 -14.211 5.768 1.00 96.44 79 GLY A O 1
ATOM 650 N N . ALA A 1 80 ? -7.631 -12.201 6.417 1.00 96.56 80 ALA A N 1
ATOM 651 C CA . ALA A 1 80 ? -8.880 -11.488 6.149 1.00 96.56 80 ALA A CA 1
ATOM 652 C C . ALA A 1 80 ? -9.171 -11.390 4.647 1.00 96.56 80 ALA A C 1
ATOM 654 O O . ALA A 1 80 ? -8.271 -11.464 3.809 1.00 96.56 80 ALA A O 1
ATOM 655 N N . THR A 1 81 ? -10.437 -11.176 4.307 1.00 96.12 81 THR A N 1
ATOM 656 C CA . THR A 1 81 ? -10.883 -10.895 2.941 1.00 96.12 81 THR A CA 1
ATOM 657 C C . THR A 1 81 ? -11.854 -9.720 2.951 1.00 96.12 81 THR A C 1
ATOM 659 O O . THR A 1 81 ? -12.494 -9.440 3.962 1.00 96.12 81 THR A O 1
ATOM 662 N N . PHE A 1 82 ? -11.980 -9.042 1.816 1.00 95.19 82 PHE A N 1
ATOM 663 C CA . PHE A 1 82 ? -12.998 -8.017 1.581 1.00 95.19 82 PHE A CA 1
ATOM 664 C C . PHE A 1 82 ? -14.067 -8.577 0.644 1.00 95.19 82 PHE A C 1
ATOM 666 O O . PHE A 1 82 ? -13.738 -9.311 -0.285 1.00 95.19 82 PHE A O 1
ATOM 673 N N . ASN A 1 83 ? -15.334 -8.243 0.893 1.00 93.06 83 ASN A N 1
ATOM 674 C CA . ASN A 1 83 ? -16.483 -8.748 0.128 1.00 93.06 83 ASN A CA 1
ATOM 675 C C . ASN A 1 83 ? -17.003 -7.727 -0.895 1.00 93.06 83 ASN A C 1
ATOM 677 O O . ASN A 1 83 ? -17.886 -8.034 -1.695 1.00 93.06 83 ASN A O 1
ATOM 681 N N . LYS A 1 84 ? -16.485 -6.499 -0.844 1.00 94.12 84 LYS A N 1
ATOM 682 C CA . LYS A 1 84 ? -16.750 -5.394 -1.764 1.00 94.12 84 LYS A CA 1
ATOM 683 C C . LYS A 1 84 ? -15.430 -4.666 -2.050 1.00 94.12 84 LYS A C 1
ATOM 685 O O . LYS A 1 84 ? -14.521 -4.751 -1.218 1.00 94.12 84 LYS A O 1
ATOM 690 N N . PRO A 1 85 ? -15.323 -3.925 -3.168 1.00 96.38 85 PRO A N 1
ATOM 691 C CA . PRO A 1 85 ? -14.116 -3.169 -3.488 1.00 96.38 85 PRO A CA 1
ATOM 692 C C . PRO A 1 85 ? -13.719 -2.231 -2.341 1.00 96.38 85 PRO A C 1
ATOM 694 O O . PRO A 1 85 ? -14.530 -1.374 -1.982 1.00 96.38 85 PRO A O 1
ATOM 697 N N . PRO A 1 86 ? -12.526 -2.396 -1.740 1.00 97.56 86 PRO A N 1
ATOM 698 C CA . PRO A 1 86 ? -12.152 -1.615 -0.575 1.00 97.56 86 PRO A CA 1
ATOM 699 C C . PRO A 1 86 ? -11.587 -0.240 -0.948 1.00 97.56 86 PRO A C 1
ATOM 701 O O . PRO A 1 86 ? -10.920 -0.074 -1.975 1.00 97.56 86 PRO A O 1
ATOM 704 N N . LEU A 1 87 ? -11.784 0.730 -0.055 1.00 98.31 87 LEU A N 1
ATOM 705 C CA . LEU A 1 87 ? -10.971 1.943 0.017 1.00 98.31 87 LEU A CA 1
ATOM 706 C C . LEU A 1 87 ? -9.862 1.728 1.050 1.00 98.31 87 LEU A C 1
ATOM 708 O O . LEU A 1 87 ? -10.131 1.627 2.243 1.00 98.31 87 LEU A O 1
ATOM 712 N N . LEU A 1 88 ? -8.613 1.678 0.600 1.00 98.56 88 LEU A N 1
ATOM 713 C CA . LEU A 1 88 ? -7.446 1.415 1.436 1.00 98.56 88 LEU A CA 1
ATOM 714 C C . LEU A 1 88 ? -6.536 2.638 1.502 1.00 98.56 88 LEU A C 1
ATOM 716 O O . LEU A 1 88 ? -6.343 3.334 0.504 1.00 98.56 88 LEU A O 1
ATOM 720 N N . TRP A 1 89 ? -5.918 2.874 2.656 1.00 98.50 89 TRP A N 1
ATOM 721 C CA . TRP A 1 89 ? -4.841 3.857 2.802 1.00 98.50 89 TRP A CA 1
ATOM 722 C C . TRP A 1 89 ? -3.496 3.167 2.984 1.00 98.50 89 TRP A C 1
ATOM 724 O O . TRP A 1 89 ? -3.413 2.127 3.634 1.00 98.50 89 TRP A O 1
ATOM 734 N N . ALA A 1 90 ? -2.445 3.754 2.421 1.00 98.25 90 ALA A N 1
ATOM 735 C CA . ALA A 1 90 ? -1.061 3.367 2.664 1.00 98.25 90 ALA A CA 1
ATOM 736 C C . ALA A 1 90 ? -0.219 4.629 2.859 1.00 98.25 90 ALA A C 1
ATOM 738 O O . ALA A 1 90 ? -0.263 5.534 2.027 1.00 98.25 90 ALA A O 1
ATOM 739 N N . GLY A 1 91 ? 0.546 4.721 3.940 1.00 96.69 91 GLY A N 1
ATOM 740 C CA . GLY A 1 91 ? 1.317 5.929 4.206 1.00 96.69 91 GLY A CA 1
ATOM 741 C C . GLY A 1 91 ? 2.591 5.706 4.985 1.00 96.69 91 GLY A C 1
ATOM 742 O O . GLY A 1 91 ? 2.762 4.661 5.598 1.00 96.69 91 GLY A O 1
ATOM 743 N N . SER A 1 92 ? 3.484 6.690 4.924 1.00 95.62 92 SER A N 1
ATOM 744 C CA . SER A 1 92 ? 4.753 6.700 5.653 1.00 95.62 92 SER A CA 1
ATOM 745 C C . SER A 1 92 ? 5.105 8.106 6.153 1.00 95.62 92 SER A C 1
ATOM 747 O O . SER A 1 92 ? 4.306 9.035 6.043 1.00 95.62 92 SER A O 1
ATOM 749 N N . VAL A 1 93 ? 6.308 8.277 6.708 1.00 94.31 93 VAL A N 1
ATOM 750 C CA . VAL A 1 93 ? 6.752 9.487 7.422 1.00 94.31 93 VAL A CA 1
ATOM 751 C C . VAL A 1 93 ? 6.617 10.756 6.574 1.00 94.31 93 VAL A C 1
ATOM 753 O O . VAL A 1 93 ? 5.968 11.712 6.999 1.00 94.31 93 VAL A O 1
ATOM 756 N N . THR A 1 94 ? 7.172 10.751 5.360 1.00 95.88 94 THR A N 1
ATOM 757 C CA . THR A 1 94 ? 7.116 11.879 4.416 1.00 95.88 94 THR A CA 1
ATOM 758 C C . THR A 1 94 ? 6.469 11.472 3.094 1.00 95.88 94 THR A C 1
ATOM 760 O O . THR A 1 94 ? 6.210 10.287 2.841 1.00 95.88 94 THR A O 1
ATOM 763 N N . GLY A 1 95 ? 6.204 12.449 2.221 1.00 96.69 95 GLY A N 1
ATOM 764 C CA . GLY A 1 95 ? 5.734 12.164 0.865 1.00 96.69 95 GLY A CA 1
ATOM 765 C C . GLY A 1 95 ? 6.760 11.375 0.043 1.00 96.69 95 GLY A C 1
ATOM 766 O O . GLY A 1 95 ? 6.390 10.454 -0.681 1.00 96.69 95 GLY A O 1
ATOM 767 N N . GLU A 1 96 ? 8.051 11.667 0.201 1.00 96.69 96 GLU A N 1
ATOM 768 C CA . GLU A 1 96 ? 9.150 10.922 -0.418 1.00 96.69 96 GLU A CA 1
ATOM 769 C C . GLU A 1 96 ? 9.216 9.487 0.105 1.00 96.69 96 GLU A C 1
ATOM 771 O O . GLU A 1 96 ? 9.252 8.561 -0.701 1.00 96.69 96 GLU A O 1
ATOM 776 N N . SER A 1 97 ? 9.143 9.280 1.426 1.00 95.25 97 SER A N 1
ATOM 777 C CA . SER A 1 97 ? 9.127 7.929 2.004 1.00 95.25 97 SER A CA 1
ATOM 778 C C . SER A 1 97 ? 7.920 7.128 1.520 1.00 95.25 97 SER A C 1
ATOM 780 O O . SER A 1 97 ? 8.053 5.967 1.148 1.00 95.25 97 SER A O 1
ATOM 782 N N . THR A 1 98 ? 6.747 7.759 1.434 1.00 96.88 98 THR A N 1
ATOM 783 C CA . THR A 1 98 ? 5.528 7.121 0.912 1.00 96.88 98 THR A CA 1
ATOM 784 C C . THR A 1 98 ? 5.679 6.730 -0.562 1.00 96.88 98 THR A C 1
ATOM 786 O O . THR A 1 98 ? 5.303 5.625 -0.964 1.00 96.88 98 THR A O 1
ATOM 789 N N . ARG A 1 99 ? 6.282 7.605 -1.374 1.00 97.38 99 ARG A N 1
ATOM 790 C CA . ARG A 1 99 ? 6.582 7.344 -2.787 1.00 97.38 99 ARG A CA 1
ATOM 791 C C . ARG A 1 99 ? 7.579 6.189 -2.950 1.00 97.38 99 ARG A C 1
ATOM 793 O O . ARG A 1 99 ? 7.377 5.303 -3.782 1.00 97.38 99 ARG A O 1
ATOM 800 N N . ASP A 1 100 ? 8.659 6.202 -2.175 1.00 95.94 100 ASP A N 1
ATOM 801 C CA . ASP A 1 100 ? 9.809 5.314 -2.368 1.00 95.94 100 ASP A CA 1
ATOM 802 C C . ASP A 1 100 ? 9.637 3.946 -1.685 1.00 95.94 100 ASP A C 1
ATOM 804 O O . ASP A 1 100 ? 10.256 2.962 -2.115 1.00 95.94 100 ASP A O 1
ATOM 808 N N . ASN A 1 101 ? 8.742 3.854 -0.694 1.00 94.31 101 ASN A N 1
ATOM 809 C CA . ASN A 1 101 ? 8.415 2.619 0.013 1.00 94.31 101 ASN A CA 1
ATOM 810 C C . ASN A 1 101 ? 7.054 2.041 -0.432 1.00 94.31 101 ASN A C 1
ATOM 812 O O . ASN A 1 101 ? 7.058 1.268 -1.399 1.00 94.31 101 ASN A O 1
ATOM 816 N N . PRO A 1 102 ? 5.890 2.356 0.183 1.00 96.69 102 PRO A N 1
ATOM 817 C CA . PRO A 1 102 ? 4.648 1.650 -0.119 1.00 96.69 102 PRO A CA 1
ATOM 818 C C . PRO A 1 102 ? 4.199 1.844 -1.572 1.00 96.69 102 PRO A C 1
ATOM 820 O O . PRO A 1 102 ? 3.842 0.859 -2.221 1.00 96.69 102 PRO A O 1
ATOM 823 N N . GLN A 1 103 ? 4.287 3.055 -2.140 1.00 98.06 103 GLN A N 1
ATOM 824 C CA . GLN A 1 103 ? 3.906 3.276 -3.540 1.00 98.06 103 GLN A CA 1
ATOM 825 C C . GLN A 1 103 ? 4.810 2.501 -4.499 1.00 98.06 103 GLN A C 1
ATOM 827 O O . GLN A 1 103 ? 4.298 1.824 -5.387 1.00 98.06 103 GLN A O 1
ATOM 832 N N . ARG A 1 104 ? 6.139 2.553 -4.338 1.00 97.44 104 ARG A N 1
ATOM 833 C CA . ARG A 1 104 ? 7.058 1.792 -5.199 1.00 97.44 104 ARG A CA 1
ATOM 834 C C . ARG A 1 104 ? 6.787 0.293 -5.138 1.00 97.44 104 ARG A C 1
ATOM 836 O O . ARG A 1 104 ? 6.871 -0.390 -6.158 1.00 97.44 104 ARG A O 1
ATOM 843 N N . ILE A 1 105 ? 6.488 -0.229 -3.950 1.00 97.00 105 ILE A N 1
ATOM 844 C CA . ILE A 1 105 ? 6.197 -1.649 -3.756 1.00 97.00 105 ILE A CA 1
ATOM 845 C C . ILE A 1 105 ? 4.869 -2.046 -4.412 1.00 97.00 105 ILE A C 1
ATOM 847 O O . ILE A 1 105 ? 4.811 -3.101 -5.046 1.00 97.00 105 ILE A O 1
ATOM 851 N N . LEU A 1 106 ? 3.838 -1.208 -4.307 1.00 98.06 106 LEU A N 1
ATOM 852 C CA . LEU A 1 106 ? 2.523 -1.463 -4.891 1.00 98.06 106 LEU A CA 1
ATOM 853 C C . LEU A 1 106 ? 2.501 -1.238 -6.403 1.00 98.06 106 LEU A C 1
ATOM 855 O O . LEU A 1 106 ? 2.068 -2.106 -7.145 1.00 98.06 106 LEU A O 1
ATOM 859 N N . VAL A 1 107 ? 2.985 -0.095 -6.875 1.00 97.75 107 VAL A N 1
ATOM 860 C CA . VAL A 1 107 ? 2.808 0.359 -8.260 1.00 97.75 107 VAL A CA 1
ATOM 861 C C . VAL A 1 107 ? 4.011 0.009 -9.135 1.00 97.75 107 VAL A C 1
ATOM 863 O O . VAL A 1 107 ? 3.838 -0.335 -10.300 1.00 97.75 107 VAL A O 1
ATOM 866 N N . GLY A 1 108 ? 5.229 0.061 -8.601 1.00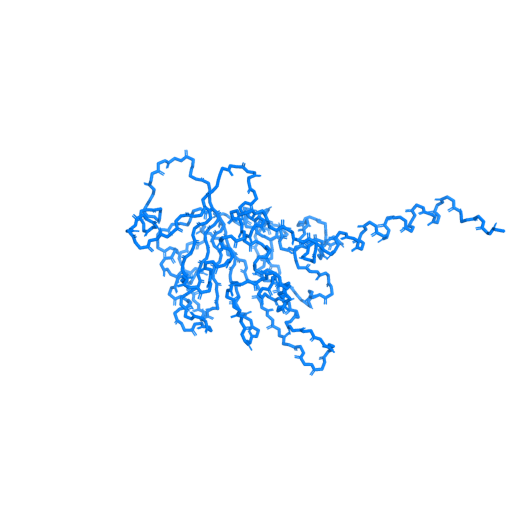 96.19 108 GLY A N 1
ATOM 867 C CA . GLY A 1 108 ? 6.475 -0.052 -9.366 1.00 96.19 108 GLY A CA 1
ATOM 868 C C . GLY A 1 108 ? 7.321 1.227 -9.290 1.00 96.19 108 GLY A C 1
ATOM 869 O O . GLY A 1 108 ? 6.974 2.155 -8.557 1.00 96.19 108 GLY A O 1
ATOM 870 N N . PRO A 1 109 ? 8.454 1.301 -10.010 1.00 95.94 109 PRO A N 1
ATOM 871 C CA . PRO A 1 109 ? 9.416 2.401 -9.895 1.00 95.94 109 PRO A CA 1
ATOM 872 C C . PRO A 1 109 ? 8.788 3.790 -10.147 1.00 95.94 109 PRO A C 1
ATOM 874 O O . PRO A 1 109 ? 8.355 4.067 -11.267 1.00 95.94 109 PRO A O 1
ATOM 877 N N . PRO A 1 110 ? 8.768 4.713 -9.158 1.00 95.94 110 PRO A N 1
ATOM 878 C CA . PRO A 1 110 ? 8.045 5.983 -9.280 1.00 95.94 110 PRO A CA 1
ATOM 879 C C . PRO A 1 110 ? 8.510 6.856 -10.450 1.00 95.94 110 PRO A C 1
ATOM 881 O O . PRO A 1 110 ? 7.692 7.467 -11.130 1.00 95.94 110 PRO A O 1
ATOM 884 N N . ALA A 1 111 ? 9.816 6.889 -10.722 1.00 94.94 111 ALA A N 1
ATOM 885 C CA . ALA A 1 111 ? 10.391 7.703 -11.792 1.00 94.94 111 ALA A CA 1
ATOM 886 C C . ALA A 1 111 ? 10.139 7.146 -13.207 1.00 94.94 111 ALA A C 1
ATOM 888 O O . ALA A 1 111 ? 10.317 7.874 -14.182 1.00 94.94 111 ALA A O 1
ATOM 889 N N . VAL A 1 112 ? 9.741 5.874 -13.338 1.00 94.81 112 VAL A N 1
ATOM 890 C CA . VAL A 1 112 ? 9.653 5.177 -14.628 1.00 94.81 112 VAL A CA 1
ATOM 891 C C . VAL A 1 112 ? 8.219 4.722 -14.872 1.00 94.81 112 VAL A C 1
ATOM 893 O O . VAL A 1 112 ? 7.836 3.589 -14.605 1.00 94.81 112 VAL A O 1
ATOM 896 N N . GLU A 1 113 ? 7.404 5.625 -15.414 1.00 91.50 113 GLU A N 1
ATOM 897 C CA . GLU A 1 113 ? 5.960 5.411 -15.563 1.00 91.50 113 GLU A CA 1
ATOM 898 C C . GLU A 1 113 ? 5.587 4.191 -16.424 1.00 91.50 113 GLU A C 1
ATOM 900 O O . GLU A 1 113 ? 4.596 3.507 -16.156 1.00 91.50 113 GLU A O 1
ATOM 905 N N . LYS A 1 114 ? 6.411 3.877 -17.430 1.00 91.06 114 LYS A N 1
ATOM 906 C CA . LYS A 1 114 ? 6.254 2.678 -18.271 1.00 91.06 114 LYS A CA 1
ATOM 907 C C . LYS A 1 114 ? 6.334 1.369 -17.470 1.00 91.06 114 LYS A C 1
ATOM 909 O O . LYS A 1 114 ? 5.718 0.385 -17.865 1.00 91.06 114 LYS A O 1
ATOM 914 N N . GLU A 1 115 ? 7.038 1.380 -16.338 1.00 92.38 115 GLU A N 1
ATOM 915 C CA . GLU A 1 115 ? 7.199 0.234 -15.438 1.00 92.38 115 GLU A CA 1
ATOM 916 C C . GLU A 1 115 ? 6.134 0.209 -14.330 1.00 92.38 115 GLU A C 1
ATOM 918 O O . GLU A 1 115 ? 6.119 -0.706 -13.508 1.00 92.38 115 GLU A O 1
ATOM 923 N N . TRP A 1 116 ? 5.198 1.163 -14.288 1.00 94.81 116 TRP A N 1
ATOM 924 C CA . TRP A 1 116 ? 4.073 1.081 -13.352 1.00 94.81 116 TRP A CA 1
ATOM 925 C C . TRP A 1 116 ? 3.164 -0.077 -13.755 1.00 94.81 116 TRP A C 1
ATOM 927 O O . TRP A 1 116 ? 2.721 -0.132 -14.904 1.00 94.81 116 TRP A O 1
ATOM 937 N N . GLY A 1 117 ? 2.882 -0.971 -12.810 1.00 94.06 117 GLY A N 1
ATOM 938 C CA . GLY A 1 117 ? 2.300 -2.299 -13.009 1.00 94.06 117 GLY A CA 1
ATOM 939 C C . GLY A 1 117 ? 3.286 -3.453 -12.768 1.00 94.06 117 GLY A C 1
ATOM 940 O O . GLY A 1 117 ? 2.892 -4.605 -12.902 1.00 94.06 117 GLY A O 1
ATOM 941 N N . THR A 1 118 ? 4.556 -3.158 -12.454 1.00 94.94 118 THR A N 1
ATOM 942 C CA . THR A 1 118 ? 5.587 -4.149 -12.052 1.00 94.94 118 THR A CA 1
ATOM 943 C C . THR A 1 118 ? 5.738 -4.274 -10.528 1.00 94.94 118 THR A C 1
ATOM 945 O O . THR A 1 118 ? 6.536 -5.065 -10.019 1.00 94.94 118 THR A O 1
ATOM 948 N N . GLY A 1 119 ? 4.990 -3.462 -9.772 1.00 96.06 119 GLY A N 1
ATOM 949 C CA . GLY A 1 119 ? 4.805 -3.650 -8.338 1.00 96.06 119 GLY A CA 1
ATOM 950 C C . GLY A 1 119 ? 3.870 -4.824 -8.035 1.00 96.06 119 GLY A C 1
ATOM 951 O O . GLY A 1 119 ? 3.606 -5.673 -8.882 1.00 96.06 119 GLY A O 1
ATOM 952 N N . PHE A 1 120 ? 3.369 -4.892 -6.804 1.00 97.19 120 PHE A N 1
ATOM 953 C CA . PHE A 1 120 ? 2.377 -5.902 -6.433 1.00 97.19 120 PHE A CA 1
ATOM 954 C C . PHE A 1 120 ? 1.007 -5.692 -7.079 1.00 97.19 120 PHE A C 1
ATOM 956 O O . PHE A 1 120 ? 0.232 -6.635 -7.117 1.00 97.19 120 PHE A O 1
ATOM 963 N N . LEU A 1 121 ? 0.696 -4.500 -7.587 1.00 96.69 121 LEU A N 1
ATOM 964 C CA . LEU A 1 121 ? -0.479 -4.257 -8.416 1.00 96.69 121 LEU A CA 1
ATOM 965 C C . LEU A 1 121 ? -0.133 -4.597 -9.870 1.00 96.69 121 LEU A C 1
ATOM 967 O O . LEU A 1 121 ? 0.643 -3.859 -10.489 1.00 96.69 121 LEU A O 1
ATOM 971 N N . PRO A 1 122 ? -0.701 -5.677 -10.436 1.00 93.69 122 PRO A N 1
ATOM 972 C CA . PRO A 1 122 ? -0.451 -6.039 -11.823 1.00 93.69 122 PRO A CA 1
ATOM 973 C C . PRO A 1 122 ? -0.976 -4.960 -12.779 1.00 93.69 122 PRO A C 1
ATOM 975 O O . PRO A 1 122 ? -1.985 -4.303 -12.502 1.00 93.69 122 PRO A O 1
ATOM 978 N N . LYS A 1 123 ? -0.311 -4.767 -13.924 1.00 93.19 123 LYS A N 1
ATOM 979 C CA . LYS A 1 123 ? -0.632 -3.685 -14.876 1.00 93.19 123 LYS A CA 1
ATOM 980 C C . LYS A 1 123 ? -2.098 -3.658 -15.315 1.00 93.19 123 LYS A C 1
ATOM 982 O O . LYS A 1 123 ? -2.673 -2.579 -15.408 1.00 93.19 123 LYS A O 1
ATOM 987 N N . ASP A 1 124 ? -2.668 -4.823 -15.598 1.00 91.00 124 ASP A N 1
ATOM 988 C CA . ASP A 1 124 ? -4.051 -5.025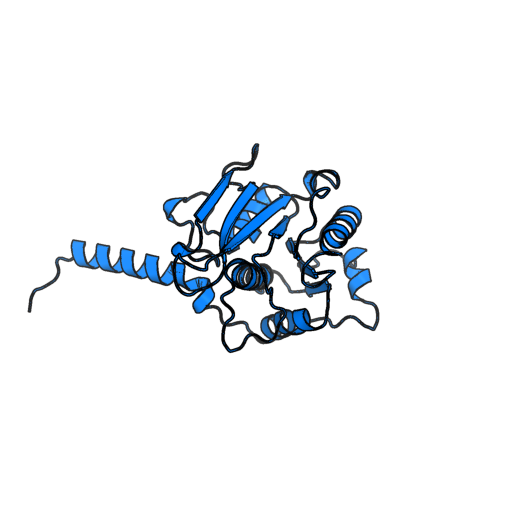 -16.053 1.00 91.00 124 ASP A CA 1
ATOM 989 C C . ASP A 1 124 ? -5.098 -4.626 -15.001 1.00 91.00 124 ASP A C 1
ATOM 991 O O . ASP A 1 124 ? -6.256 -4.367 -15.336 1.00 91.00 124 ASP A O 1
ATOM 995 N N . THR A 1 125 ? -4.692 -4.550 -13.732 1.00 93.00 125 THR A N 1
ATOM 996 C CA . THR A 1 125 ? -5.562 -4.117 -12.635 1.00 93.00 125 THR A CA 1
ATOM 997 C C . THR A 1 125 ? -5.577 -2.606 -12.445 1.00 93.00 125 THR A C 1
ATOM 999 O O . THR A 1 125 ? -6.543 -2.090 -11.900 1.00 93.00 125 THR A O 1
ATOM 1002 N N . ILE A 1 126 ? -4.560 -1.869 -12.899 1.00 95.44 126 ILE A N 1
ATOM 1003 C CA . ILE A 1 126 ? -4.481 -0.416 -12.695 1.00 95.44 126 ILE A CA 1
ATOM 1004 C C . ILE A 1 126 ? -5.337 0.289 -13.752 1.00 95.44 126 ILE A C 1
ATOM 1006 O O . ILE A 1 126 ? -4.954 0.362 -14.920 1.00 95.44 126 ILE A O 1
ATOM 1010 N N . THR A 1 127 ? -6.481 0.835 -13.341 1.00 95.31 127 THR A N 1
ATOM 1011 C CA . THR A 1 127 ? -7.450 1.492 -14.239 1.00 95.31 127 THR A CA 1
ATOM 1012 C C . THR A 1 127 ? -7.314 3.011 -14.266 1.00 95.31 127 THR A C 1
ATOM 1014 O O . THR A 1 127 ? -7.705 3.645 -15.242 1.00 95.31 127 THR A O 1
ATOM 1017 N N . GLY A 1 128 ? -6.735 3.599 -13.221 1.00 96.19 128 GLY A N 1
ATOM 1018 C CA . GLY A 1 128 ? -6.591 5.044 -13.078 1.00 96.19 128 GLY A CA 1
ATOM 1019 C C . GLY A 1 128 ? -5.673 5.412 -11.920 1.00 96.19 128 GLY A C 1
ATOM 1020 O O . GLY A 1 128 ? -5.238 4.551 -11.153 1.00 96.19 128 GLY A O 1
ATOM 1021 N N . ARG A 1 129 ? -5.310 6.691 -11.838 1.00 96.88 129 ARG A N 1
ATOM 1022 C CA . ARG A 1 129 ? -4.388 7.229 -10.829 1.00 96.88 129 ARG A CA 1
ATOM 1023 C C . ARG A 1 129 ? -4.402 8.751 -10.860 1.00 96.88 129 ARG A C 1
ATOM 1025 O O . ARG A 1 129 ? -4.404 9.332 -11.945 1.00 96.88 129 ARG A O 1
ATOM 1032 N N . ASP A 1 130 ? -4.269 9.356 -9.689 1.00 97.50 130 ASP A N 1
ATOM 1033 C CA . ASP A 1 130 ? -4.096 10.798 -9.535 1.00 97.50 130 ASP A CA 1
ATOM 1034 C C . ASP A 1 130 ? -2.733 11.094 -8.913 1.00 97.50 130 ASP A C 1
ATOM 1036 O O . ASP A 1 130 ? -2.256 10.373 -8.034 1.00 97.50 130 ASP A O 1
ATOM 1040 N N . ARG A 1 131 ? -2.073 12.156 -9.379 1.00 96.56 131 ARG A N 1
ATOM 1041 C CA . ARG A 1 131 ? -0.775 12.589 -8.848 1.00 96.56 131 ARG A CA 1
ATOM 1042 C C . ARG A 1 131 ? -0.986 13.542 -7.675 1.00 96.56 131 ARG A C 1
ATOM 1044 O O . ARG A 1 131 ? -1.798 14.460 -7.762 1.00 96.56 131 ARG A O 1
ATOM 1051 N N . ALA A 1 132 ? -0.218 13.353 -6.609 1.00 94.25 132 ALA A N 1
ATOM 1052 C CA . ALA A 1 132 ? -0.193 14.291 -5.498 1.00 94.25 132 ALA A CA 1
ATOM 1053 C C . ALA A 1 132 ? 0.518 15.588 -5.909 1.00 94.25 132 ALA A C 1
ATOM 1055 O O . ALA A 1 132 ? 1.419 15.591 -6.754 1.00 94.25 132 ALA A O 1
ATOM 1056 N N . MET A 1 133 ? 0.147 16.701 -5.277 1.00 91.50 133 MET A N 1
ATOM 1057 C CA . MET A 1 133 ? 0.846 17.973 -5.462 1.00 91.50 133 MET A CA 1
ATOM 1058 C C . MET A 1 133 ? 2.040 18.095 -4.508 1.00 91.50 133 MET A C 1
ATOM 1060 O O . MET A 1 133 ? 1.951 17.749 -3.331 1.00 91.50 133 MET A O 1
ATOM 1064 N N . GLY A 1 134 ? 3.152 18.636 -5.010 1.00 90.69 134 GLY A N 1
ATOM 1065 C CA . GLY A 1 134 ? 4.325 19.016 -4.214 1.00 90.69 134 GLY A CA 1
ATOM 1066 C C . GLY A 1 134 ? 5.488 18.022 -4.241 1.00 90.69 134 GLY A C 1
ATOM 1067 O O . GLY A 1 134 ? 6.631 18.463 -4.281 1.00 90.69 134 GLY A O 1
ATOM 1068 N N . VAL A 1 135 ? 5.231 16.709 -4.295 1.00 94.19 135 VAL A N 1
ATOM 1069 C CA . VAL A 1 135 ? 6.294 15.687 -4.355 1.00 94.19 135 VAL A CA 1
ATOM 1070 C C . VAL A 1 135 ? 6.313 15.025 -5.736 1.00 94.19 135 VAL A C 1
ATOM 1072 O O . VAL A 1 135 ? 5.343 14.359 -6.108 1.00 94.19 135 VAL A O 1
ATOM 1075 N N . PRO A 1 136 ? 7.403 15.157 -6.518 1.00 95.62 136 PRO A N 1
ATOM 1076 C CA . PRO A 1 136 ? 7.495 14.543 -7.837 1.00 95.62 136 PRO A CA 1
ATOM 1077 C C . PRO A 1 136 ? 7.256 13.033 -7.794 1.00 95.62 136 PRO A C 1
ATOM 1079 O O . PRO A 1 136 ? 7.874 12.314 -7.004 1.00 95.62 136 PRO A O 1
ATOM 1082 N N . ASN A 1 137 ? 6.388 12.564 -8.693 1.00 96.25 137 ASN A N 1
ATOM 1083 C CA . ASN A 1 137 ? 6.005 11.159 -8.874 1.00 96.25 137 ASN A CA 1
ATOM 1084 C C . ASN A 1 137 ? 5.278 10.493 -7.698 1.00 96.25 137 ASN A C 1
ATOM 1086 O O . ASN A 1 137 ? 5.011 9.295 -7.780 1.00 96.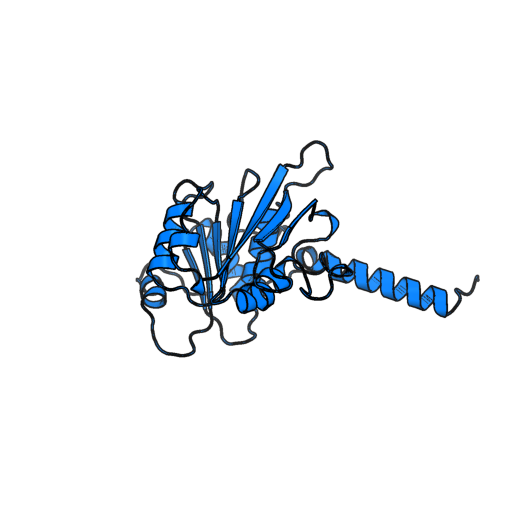25 137 ASN A O 1
ATOM 1090 N N . LEU A 1 138 ? 4.921 11.233 -6.646 1.00 97.50 138 LEU A N 1
ATOM 1091 C CA . LEU A 1 138 ? 3.990 10.743 -5.634 1.00 97.50 138 LEU A CA 1
ATOM 1092 C C . LEU A 1 138 ? 2.574 10.709 -6.224 1.00 97.50 138 LEU A C 1
ATOM 1094 O O . LEU A 1 138 ? 2.129 11.659 -6.875 1.00 97.50 138 LEU A O 1
ATOM 1098 N N . LEU A 1 139 ? 1.873 9.607 -6.006 1.00 97.88 139 LEU A N 1
ATOM 1099 C CA . LEU A 1 139 ? 0.453 9.485 -6.298 1.00 97.88 139 LEU A CA 1
ATOM 1100 C C . LEU A 1 139 ? -0.354 9.935 -5.087 1.00 97.88 139 LEU A C 1
ATOM 1102 O O . LEU A 1 139 ? 0.054 9.709 -3.956 1.00 97.88 139 LEU A O 1
ATOM 1106 N N . ASP A 1 140 ? -1.492 10.570 -5.334 1.00 97.38 140 ASP A N 1
ATOM 1107 C CA . ASP A 1 140 ? -2.514 10.774 -4.308 1.00 97.38 140 ASP A CA 1
ATOM 1108 C C . ASP A 1 140 ? -3.317 9.482 -4.132 1.00 97.38 140 ASP A C 1
ATOM 1110 O O . ASP A 1 140 ? -3.513 9.004 -3.017 1.00 97.38 140 ASP A O 1
ATOM 1114 N N . ASN A 1 141 ? -3.698 8.856 -5.247 1.00 98.12 141 ASN A N 1
ATOM 1115 C CA . ASN A 1 141 ? -4.362 7.563 -5.247 1.00 98.12 141 ASN A CA 1
ATOM 1116 C C . ASN A 1 141 ? -4.090 6.761 -6.527 1.00 98.12 141 ASN A C 1
ATOM 1118 O O . ASN A 1 141 ? -3.675 7.296 -7.559 1.00 98.12 141 ASN A O 1
ATOM 1122 N N . VAL A 1 142 ? -4.344 5.457 -6.444 1.00 98.38 142 VAL A N 1
ATOM 1123 C CA . VAL A 1 142 ? -4.417 4.534 -7.578 1.00 98.38 142 VAL A CA 1
ATOM 1124 C C . VAL A 1 142 ? -5.753 3.793 -7.543 1.00 98.38 142 VAL A C 1
ATOM 1126 O O . VAL A 1 142 ? -6.181 3.305 -6.495 1.00 98.38 142 VAL A O 1
ATOM 1129 N N . GLN A 1 143 ? -6.410 3.720 -8.698 1.00 98.19 143 GLN A N 1
ATOM 1130 C CA . GLN A 1 143 ? -7.668 3.010 -8.910 1.00 98.19 143 GLN A CA 1
ATOM 1131 C C . GLN A 1 143 ? -7.356 1.621 -9.461 1.00 98.19 143 GLN A C 1
ATOM 1133 O O . GLN A 1 143 ? -6.596 1.472 -10.426 1.00 98.19 143 GLN A O 1
ATOM 1138 N N . VAL A 1 144 ? -7.919 0.606 -8.813 1.00 96.62 144 VAL A N 1
ATOM 1139 C CA . VAL A 1 144 ? -7.602 -0.799 -9.051 1.00 96.62 144 VAL A CA 1
ATOM 1140 C C . VAL A 1 144 ? -8.885 -1.558 -9.355 1.00 96.62 144 VAL A C 1
ATOM 1142 O O . VAL A 1 144 ? -9.856 -1.506 -8.602 1.00 96.62 144 VAL A O 1
ATOM 1145 N N . ARG A 1 145 ? -8.889 -2.295 -10.460 1.00 94.81 145 ARG A N 1
ATOM 1146 C CA . ARG A 1 145 ? -9.940 -3.245 -10.802 1.00 94.81 145 ARG A CA 1
ATOM 1147 C C . ARG A 1 145 ? -10.001 -4.335 -9.734 1.00 94.81 145 ARG A C 1
ATOM 1149 O O . ARG A 1 145 ? -9.042 -5.084 -9.548 1.00 94.81 145 ARG A O 1
ATOM 1156 N N . TRP A 1 146 ? -11.147 -4.430 -9.076 1.00 94.31 146 TRP A N 1
ATOM 1157 C CA . TRP A 1 146 ? -11.396 -5.362 -7.988 1.00 94.31 146 TRP A CA 1
ATOM 1158 C C . TRP A 1 146 ? -12.306 -6.501 -8.448 1.00 94.31 146 TRP A C 1
ATOM 1160 O O . TRP A 1 146 ? -13.389 -6.255 -8.986 1.00 94.31 146 TRP A O 1
ATOM 1170 N N . GLY A 1 147 ? -11.884 -7.742 -8.205 1.00 85.44 147 GLY A N 1
ATOM 1171 C CA . GLY A 1 147 ? -12.600 -8.939 -8.651 1.00 85.44 147 GLY A CA 1
ATOM 1172 C C . GLY A 1 147 ? -12.145 -9.428 -10.031 1.00 85.44 147 GLY A C 1
ATOM 1173 O O . GLY A 1 147 ? -11.642 -8.664 -10.857 1.00 85.44 147 GLY A O 1
ATOM 1174 N N . GLY A 1 148 ? -12.284 -10.736 -10.266 1.00 65.56 148 GLY A N 1
ATOM 1175 C CA . GLY A 1 148 ? -11.813 -11.427 -11.470 1.00 65.56 148 GLY A CA 1
ATOM 1176 C C . GLY A 1 148 ? -12.900 -12.291 -12.112 1.00 65.56 148 GLY A C 1
ATOM 1177 O O . GLY A 1 148 ? -13.607 -13.014 -11.420 1.00 65.56 148 GLY A O 1
ATOM 1178 N N . GLY A 1 149 ? -13.006 -12.185 -13.442 1.00 48.25 149 GLY A N 1
ATOM 1179 C CA . GLY A 1 149 ? -13.997 -12.846 -14.306 1.00 48.25 149 GLY A CA 1
ATOM 1180 C C . GLY A 1 149 ? -14.248 -12.119 -15.643 1.00 48.25 149 GLY A C 1
ATOM 1181 O O . GLY A 1 149 ? -14.893 -12.672 -16.527 1.00 48.25 149 GLY A O 1
ATOM 1182 N N . GLY A 1 150 ? -13.732 -10.891 -15.808 1.00 50.66 150 GLY A N 1
ATOM 1183 C CA . GLY A 1 150 ? -13.907 -10.035 -16.993 1.00 50.66 150 GLY A CA 1
ATOM 1184 C C . GLY A 1 150 ? -14.369 -8.617 -16.620 1.00 50.66 150 GLY A C 1
ATOM 1185 O O . 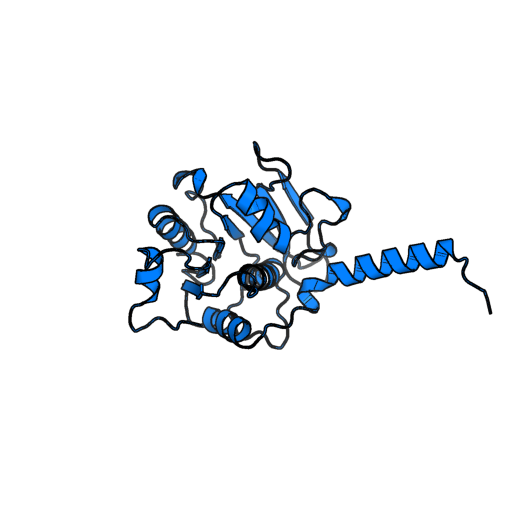GLY A 1 150 ? -14.433 -8.275 -15.441 1.00 50.66 150 GLY A O 1
ATOM 1186 N N . ASP A 1 151 ? -14.711 -7.786 -17.612 1.00 54.84 151 ASP A N 1
ATOM 1187 C CA . ASP A 1 151 ? -15.150 -6.389 -17.402 1.00 54.84 151 ASP A CA 1
ATOM 1188 C C . ASP A 1 151 ? -16.562 -6.249 -16.799 1.00 54.84 151 ASP A C 1
ATOM 1190 O O . ASP A 1 151 ? -16.922 -5.188 -16.301 1.00 54.84 151 ASP A O 1
ATOM 1194 N N . ILE A 1 152 ? -17.373 -7.307 -16.824 1.00 54.25 152 ILE A N 1
ATOM 1195 C CA . ILE A 1 152 ? -18.831 -7.214 -16.621 1.00 54.25 152 ILE A CA 1
ATOM 1196 C C . ILE A 1 152 ? -19.223 -7.243 -15.125 1.00 54.25 152 ILE A C 1
ATOM 1198 O O . ILE A 1 152 ? -20.342 -6.883 -14.769 1.00 54.25 152 ILE A O 1
ATOM 1202 N N . GLN A 1 153 ? -18.309 -7.642 -14.231 1.00 61.12 153 GLN A N 1
ATOM 1203 C CA . GLN A 1 153 ? -18.566 -7.774 -12.784 1.00 61.12 153 GLN A CA 1
ATOM 1204 C C . GLN A 1 153 ? -17.462 -7.176 -11.897 1.00 61.12 153 GLN A C 1
ATOM 1206 O O . GLN A 1 153 ? -17.478 -7.363 -10.681 1.00 61.12 153 GLN A O 1
ATOM 1211 N N . ALA A 1 154 ? -16.495 -6.467 -12.484 1.00 74.44 154 ALA A N 1
ATOM 1212 C CA . ALA A 1 154 ? -15.400 -5.888 -11.721 1.00 74.44 154 ALA A CA 1
ATOM 1213 C C . ALA A 1 154 ? -15.835 -4.584 -11.038 1.00 74.44 154 ALA A C 1
ATOM 1215 O O . ALA A 1 154 ? -16.373 -3.681 -11.678 1.00 74.44 154 ALA A O 1
ATOM 1216 N N . GLY A 1 155 ? -15.577 -4.481 -9.736 1.00 89.94 155 GLY A N 1
ATOM 1217 C CA . GLY A 1 155 ? -15.688 -3.222 -9.010 1.00 89.94 155 GLY A CA 1
ATOM 1218 C C . GLY A 1 155 ? -14.390 -2.418 -9.076 1.00 89.94 155 GLY A C 1
ATOM 1219 O O . GLY A 1 155 ? -13.419 -2.822 -9.719 1.00 89.94 155 GLY A O 1
ATOM 1220 N N . MET A 1 156 ? -14.355 -1.282 -8.383 1.00 95.06 156 MET A N 1
ATOM 1221 C CA . MET A 1 156 ? -13.172 -0.423 -8.318 1.00 95.06 156 MET A CA 1
ATOM 1222 C C . MET A 1 156 ? -12.750 -0.225 -6.868 1.00 95.06 156 MET A C 1
ATOM 1224 O O . MET A 1 156 ? -13.467 0.402 -6.092 1.00 95.06 156 MET A O 1
ATOM 1228 N N . ALA A 1 157 ? -11.596 -0.780 -6.515 1.00 97.44 157 ALA A N 1
ATOM 1229 C CA . ALA A 1 157 ? -10.906 -0.481 -5.273 1.00 97.44 157 ALA A CA 1
ATOM 1230 C C . ALA A 1 157 ? -10.027 0.757 -5.461 1.00 97.44 157 ALA A C 1
ATOM 1232 O O . ALA A 1 157 ? -9.618 1.093 -6.576 1.00 97.44 157 ALA A O 1
ATOM 1233 N N . ILE A 1 158 ? -9.708 1.425 -4.359 1.00 98.44 158 ILE A N 1
ATOM 1234 C CA . ILE A 1 158 ? -8.823 2.589 -4.360 1.00 98.44 158 ILE A CA 1
ATOM 1235 C C . ILE A 1 158 ? -7.764 2.377 -3.288 1.00 98.44 158 ILE A C 1
ATOM 1237 O O . ILE A 1 158 ? -8.094 2.041 -2.153 1.00 98.44 158 ILE A O 1
ATOM 1241 N N . ILE A 1 159 ? -6.501 2.616 -3.636 1.00 98.69 159 ILE A N 1
ATOM 1242 C CA . ILE A 1 159 ? -5.434 2.801 -2.651 1.00 98.69 159 ILE A CA 1
ATOM 1243 C C . ILE A 1 159 ? -5.036 4.273 -2.676 1.00 98.69 159 ILE A C 1
ATOM 1245 O O . ILE A 1 159 ? -4.520 4.752 -3.684 1.00 98.69 159 ILE A O 1
ATOM 1249 N N . ALA A 1 160 ? -5.276 4.985 -1.577 1.00 98.25 160 ALA A N 1
ATOM 1250 C 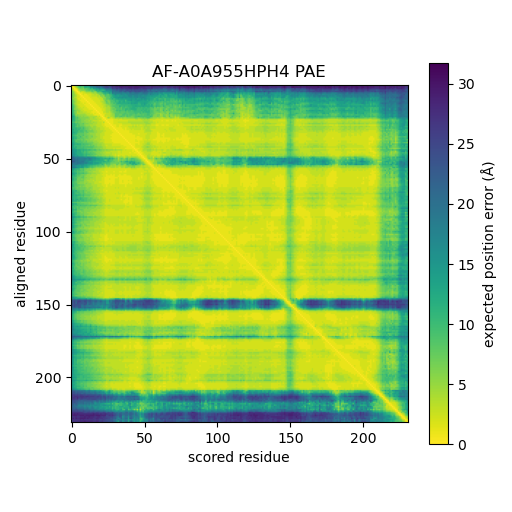CA . ALA A 1 160 ? -4.826 6.360 -1.394 1.00 98.25 160 ALA A CA 1
ATOM 1251 C C . ALA A 1 160 ? -3.522 6.402 -0.591 1.00 98.25 160 ALA A C 1
ATOM 1253 O O . ALA A 1 160 ? -3.363 5.686 0.402 1.00 98.25 160 ALA A O 1
ATOM 1254 N N . PHE A 1 161 ? -2.601 7.265 -1.006 1.00 98.00 161 PHE A N 1
ATOM 1255 C CA . PHE A 1 161 ? -1.303 7.430 -0.371 1.00 98.00 161 PHE A CA 1
ATOM 1256 C C . PHE A 1 161 ? -1.321 8.608 0.603 1.00 98.00 161 PHE A C 1
ATOM 1258 O O . PHE A 1 161 ? -1.815 9.693 0.295 1.00 98.00 161 PHE A O 1
ATOM 1265 N N . LYS A 1 162 ? -0.788 8.397 1.806 1.00 96.69 162 LYS A N 1
ATOM 1266 C CA . LYS A 1 162 ? -0.781 9.387 2.892 1.00 96.69 162 LYS A CA 1
ATOM 1267 C C . LYS A 1 162 ? 0.635 9.619 3.404 1.00 96.69 162 LYS A C 1
ATOM 1269 O O . LYS A 1 162 ? 1.448 8.711 3.394 1.00 96.69 162 LYS A O 1
ATOM 1274 N N . ALA A 1 163 ? 0.913 10.818 3.904 1.00 95.88 163 ALA A N 1
ATOM 1275 C CA . ALA A 1 163 ? 2.181 11.133 4.558 1.00 95.88 163 ALA A CA 1
ATOM 1276 C C . ALA A 1 163 ? 1.926 11.659 5.976 1.00 95.88 163 ALA A C 1
ATOM 1278 O O . ALA A 1 163 ? 1.032 12.490 6.168 1.00 95.88 163 ALA A O 1
ATOM 1279 N N . TYR A 1 164 ? 2.693 11.186 6.961 1.00 94.62 164 TYR A N 1
ATOM 1280 C CA . TYR A 1 164 ? 2.518 11.558 8.369 1.00 94.62 164 TYR A CA 1
ATOM 1281 C C . TYR A 1 164 ? 2.837 13.038 8.606 1.00 94.62 164 TYR A C 1
ATOM 1283 O O . TYR A 1 164 ? 2.104 13.722 9.313 1.00 94.62 164 TYR A O 1
ATOM 1291 N N . GLU A 1 165 ? 3.866 13.568 7.937 1.00 93.06 165 GLU A N 1
ATOM 1292 C CA . GLU A 1 165 ? 4.298 14.972 8.038 1.00 93.06 165 GLU A CA 1
ATOM 1293 C C . GLU A 1 165 ? 3.206 16.006 7.713 1.00 93.06 165 GLU A C 1
ATOM 1295 O O . GLU A 1 165 ? 3.327 17.171 8.083 1.00 93.06 165 GLU A O 1
ATOM 1300 N N . LYS A 1 166 ? 2.138 15.609 7.003 1.00 88.19 166 LYS A N 1
ATOM 1301 C CA . LYS A 1 166 ? 1.017 16.505 6.685 1.00 88.19 166 LYS A CA 1
ATOM 1302 C C . LYS A 1 166 ? 0.045 16.672 7.857 1.00 88.19 166 LYS A C 1
ATOM 1304 O O . LYS A 1 166 ? -0.928 17.412 7.728 1.00 88.19 166 LYS A O 1
ATOM 1309 N N . GLY A 1 167 ? 0.317 15.997 8.973 1.00 88.06 167 GLY A N 1
ATOM 1310 C CA . GLY A 1 167 ? -0.435 16.080 10.212 1.00 88.06 167 GLY A CA 1
ATOM 1311 C C . GLY A 1 167 ? -1.763 15.329 10.173 1.00 88.06 167 GLY A C 1
ATOM 1312 O O . GLY A 1 167 ? -2.269 14.922 9.121 1.00 88.06 167 GLY A O 1
ATOM 1313 N N . ARG A 1 168 ? -2.357 15.185 11.361 1.00 87.38 168 ARG A N 1
ATOM 1314 C CA . ARG A 1 168 ? -3.630 14.490 11.590 1.00 87.38 168 ARG A CA 1
ATOM 1315 C C . ARG A 1 168 ? -4.781 14.994 10.713 1.00 87.38 168 ARG A C 1
ATOM 1317 O O . ARG A 1 168 ? -5.652 14.214 10.344 1.00 87.38 168 ARG A O 1
ATOM 1324 N N . GLU A 1 169 ? -4.796 16.267 10.328 1.00 88.25 169 GLU A N 1
ATOM 1325 C CA . GLU A 1 169 ? -5.864 16.851 9.499 1.00 88.25 169 GLU A CA 1
ATOM 1326 C C . GLU A 1 169 ? -6.028 16.147 8.144 1.00 88.25 169 GLU A C 1
ATOM 1328 O O . GLU A 1 169 ? -7.146 15.984 7.665 1.00 88.25 169 GLU A O 1
ATOM 1333 N N . LYS A 1 170 ? -4.938 15.655 7.538 1.00 87.62 170 LYS A N 1
ATOM 1334 C CA . LYS A 1 170 ? -5.002 14.898 6.270 1.00 87.62 170 LYS A CA 1
ATOM 1335 C C . LYS A 1 170 ? -5.454 13.446 6.426 1.00 87.62 170 LYS A C 1
ATOM 1337 O O . LYS A 1 170 ? -5.711 12.777 5.417 1.00 87.62 170 LYS A O 1
ATOM 1342 N N . TRP A 1 171 ? -5.537 12.981 7.667 1.00 90.19 171 TRP A N 1
ATOM 1343 C CA . TRP A 1 171 ? -6.039 11.669 8.062 1.00 90.19 171 TRP A CA 1
ATOM 1344 C C . TRP A 1 171 ? -7.506 11.721 8.497 1.00 90.19 171 TRP A C 1
ATOM 1346 O O . TRP A 1 171 ? -8.152 10.685 8.621 1.00 90.19 171 TRP A O 1
ATOM 1356 N N . GLN A 1 172 ? -8.065 12.924 8.637 1.00 86.31 172 GLN A N 1
ATOM 1357 C CA . GLN A 1 172 ? -9.507 13.111 8.687 1.00 86.31 172 GLN A CA 1
ATOM 1358 C C . GLN A 1 172 ? -10.097 12.865 7.296 1.00 86.31 172 GLN A C 1
ATOM 1360 O O . GLN A 1 172 ? -9.471 13.141 6.269 1.00 86.31 172 GLN A O 1
ATOM 1365 N N . GLY A 1 173 ? -11.319 12.344 7.250 1.00 84.88 173 GLY A N 1
ATOM 1366 C CA . GLY A 1 173 ? -11.999 12.099 5.986 1.00 84.88 173 GLY A CA 1
ATOM 1367 C C . GLY A 1 173 ? -12.952 10.910 6.035 1.00 84.88 173 GLY A C 1
ATOM 1368 O O . GLY A 1 173 ? -13.492 10.603 7.108 1.00 84.88 173 GLY A O 1
ATOM 1369 N N . PRO A 1 174 ? -13.195 10.268 4.878 1.00 89.06 174 PRO A N 1
ATOM 1370 C CA . PRO A 1 174 ? -14.190 9.214 4.758 1.00 89.06 174 PRO A CA 1
ATOM 1371 C C . PRO A 1 174 ? -13.802 7.974 5.566 1.00 89.06 174 PRO A C 1
ATOM 1373 O O . PRO A 1 174 ? -12.643 7.783 5.937 1.00 89.06 174 PRO A O 1
ATOM 1376 N N . THR A 1 175 ? -14.791 7.122 5.822 1.00 95.38 175 THR A N 1
ATOM 1377 C CA . THR A 1 175 ? -14.552 5.755 6.289 1.00 95.38 175 THR A CA 1
ATOM 1378 C C . THR A 1 175 ? -13.725 5.000 5.252 1.00 95.38 175 THR A C 1
ATOM 1380 O O . THR A 1 175 ? -13.978 5.122 4.053 1.00 95.38 175 THR A O 1
ATOM 1383 N N . VAL A 1 176 ? -12.748 4.232 5.723 1.00 97.56 176 VAL A N 1
ATOM 1384 C CA . VAL A 1 176 ? -11.884 3.381 4.899 1.00 97.56 176 VAL A CA 1
ATOM 1385 C C . VAL A 1 176 ? -11.963 1.945 5.391 1.00 97.56 176 VAL A C 1
ATOM 1387 O O . VAL A 1 176 ? -12.329 1.688 6.533 1.00 97.56 176 VAL A O 1
ATOM 1390 N N . ASP A 1 177 ? -11.623 1.004 4.526 1.00 98.19 177 ASP A N 1
ATOM 1391 C CA . ASP A 1 177 ? -11.688 -0.426 4.814 1.00 98.19 177 ASP A CA 1
ATOM 1392 C C . ASP A 1 177 ? -10.411 -0.969 5.456 1.00 98.19 177 ASP A C 1
ATOM 1394 O O . ASP A 1 177 ? -10.436 -2.035 6.065 1.00 98.19 177 ASP A O 1
ATOM 1398 N N . GLY A 1 178 ? -9.298 -0.245 5.326 1.00 98.12 178 GLY A N 1
ATOM 1399 C CA . GLY A 1 178 ? -8.039 -0.618 5.949 1.00 98.12 178 GLY A CA 1
ATOM 1400 C C . GLY A 1 178 ? -6.962 0.453 5.836 1.00 98.12 178 GLY A C 1
ATOM 1401 O O . GLY A 1 178 ? -6.938 1.232 4.878 1.00 98.12 178 GLY A O 1
ATOM 1402 N N . VAL A 1 179 ? -6.048 0.474 6.806 1.00 98.25 179 VAL A N 1
ATOM 1403 C CA . VAL A 1 179 ? -4.928 1.426 6.856 1.00 98.25 179 VAL A CA 1
ATOM 1404 C C . VAL A 1 179 ? -3.595 0.701 7.023 1.00 98.25 179 VAL A C 1
ATOM 1406 O O . VAL A 1 179 ? -3.407 -0.081 7.951 1.00 98.25 179 VAL A O 1
ATOM 1409 N N . TRP A 1 180 ? -2.650 0.986 6.132 1.00 98.19 180 TRP A N 1
ATOM 1410 C CA . TRP A 1 180 ? -1.276 0.514 6.227 1.00 98.19 180 TRP A CA 1
ATOM 1411 C C . TRP A 1 180 ? -0.358 1.671 6.599 1.00 98.19 180 TRP A C 1
ATOM 1413 O O . TRP A 1 180 ? -0.167 2.616 5.831 1.00 98.19 180 TRP A O 1
ATOM 1423 N N . PHE A 1 181 ? 0.229 1.553 7.782 1.00 96.81 181 PHE A N 1
ATOM 1424 C CA . PHE A 1 181 ? 1.296 2.404 8.274 1.00 96.81 181 PHE A CA 1
ATOM 1425 C C . PHE A 1 181 ? 2.657 1.767 7.945 1.00 96.81 181 PHE A C 1
ATOM 1427 O O . PHE A 1 181 ? 3.064 0.781 8.562 1.00 96.81 181 PHE A O 1
ATOM 1434 N N . ASP A 1 182 ? 3.358 2.290 6.941 1.00 94.06 182 ASP A N 1
ATOM 1435 C CA . ASP A 1 182 ? 4.742 1.917 6.646 1.00 94.06 182 ASP A CA 1
ATOM 1436 C C . ASP A 1 182 ? 5.692 2.831 7.424 1.00 94.06 182 ASP A C 1
ATOM 1438 O O . ASP A 1 182 ? 5.676 4.053 7.275 1.00 94.06 182 ASP A O 1
ATOM 1442 N N . GLU A 1 183 ? 6.534 2.222 8.254 1.00 90.75 183 GLU A N 1
ATOM 1443 C CA . GLU A 1 183 ? 7.230 2.863 9.372 1.00 90.75 183 GLU A CA 1
ATOM 1444 C C . GLU A 1 183 ? 6.286 3.361 10.487 1.00 90.75 183 GLU A C 1
ATOM 1446 O O . GLU A 1 183 ? 5.061 3.392 10.347 1.00 90.75 183 GLU A O 1
ATOM 1451 N N . GLU A 1 184 ? 6.868 3.698 11.638 1.00 89.38 184 GLU A N 1
ATOM 1452 C CA . GLU A 1 184 ? 6.120 4.024 12.850 1.00 89.38 184 GLU A CA 1
ATOM 1453 C C . GLU A 1 184 ? 5.348 5.355 12.723 1.00 89.38 184 GLU A C 1
ATOM 1455 O O . GLU A 1 184 ? 5.968 6.398 12.484 1.00 89.38 184 GLU A O 1
ATOM 1460 N N . PRO A 1 185 ? 4.009 5.350 12.880 1.00 91.88 185 PRO A N 1
ATOM 1461 C CA . PRO A 1 185 ? 3.218 6.573 12.878 1.00 91.88 185 PRO A CA 1
ATOM 1462 C C . PRO A 1 185 ? 3.236 7.270 14.250 1.00 91.88 185 PRO A C 1
ATOM 1464 O O . PRO A 1 185 ? 3.260 6.604 15.284 1.00 91.88 185 PRO A O 1
ATOM 1467 N N . PRO A 1 186 ? 3.112 8.608 14.294 1.00 92.06 186 PRO A N 1
ATOM 1468 C CA . PRO A 1 186 ? 2.709 9.316 15.507 1.00 92.06 186 PRO A CA 1
ATOM 1469 C C . PRO A 1 186 ? 1.380 8.781 16.073 1.00 92.06 186 PRO A C 1
ATOM 1471 O O . PRO A 1 186 ? 0.477 8.418 15.317 1.00 92.06 186 PRO A O 1
ATOM 1474 N N . SER A 1 187 ? 1.238 8.759 17.402 1.00 90.88 187 SER A N 1
ATOM 1475 C CA . SER A 1 187 ? 0.074 8.172 18.095 1.00 90.88 187 SER A CA 1
ATOM 1476 C C . SER A 1 187 ? -1.273 8.805 17.700 1.00 90.88 187 SER A C 1
ATOM 1478 O O . SER A 1 187 ? -2.288 8.117 17.565 1.00 90.88 187 SER A O 1
ATOM 1480 N N . ASP A 1 188 ? -1.294 10.114 17.443 1.00 92.06 188 ASP A N 1
ATOM 1481 C CA . ASP A 1 188 ? -2.489 10.844 17.008 1.00 92.06 188 ASP A CA 1
ATOM 1482 C C . ASP A 1 188 ? -2.908 10.482 15.573 1.00 92.06 188 ASP A C 1
ATOM 1484 O O . ASP A 1 188 ? -4.101 10.373 15.280 1.00 92.06 188 ASP A O 1
ATOM 1488 N N . ILE A 1 189 ? -1.934 10.238 14.694 1.00 94.44 189 ILE A N 1
ATOM 1489 C CA . ILE A 1 189 ? -2.144 9.750 13.327 1.00 94.44 189 ILE A CA 1
ATOM 1490 C C . ILE A 1 189 ? -2.612 8.297 13.340 1.00 94.44 189 ILE A C 1
ATOM 1492 O O . ILE A 1 189 ? -3.549 7.954 12.617 1.00 94.44 189 ILE A O 1
ATOM 1496 N N . TYR A 1 190 ? -2.007 7.462 14.187 1.00 94.06 190 TYR A N 1
ATOM 1497 C CA . TYR A 1 190 ? -2.416 6.074 14.373 1.00 94.06 190 TYR A CA 1
ATOM 1498 C C . TYR A 1 190 ? -3.885 5.979 14.802 1.00 94.06 190 TYR A C 1
ATOM 1500 O O . TYR A 1 190 ? -4.704 5.356 14.124 1.00 94.06 190 TYR A O 1
ATOM 1508 N N . SER A 1 191 ? -4.233 6.692 15.875 1.00 93.19 191 SER A N 1
ATOM 1509 C CA . SER A 1 191 ? -5.587 6.724 16.434 1.00 93.19 191 SER A CA 1
ATOM 1510 C C . SER A 1 191 ? -6.616 7.265 15.436 1.00 93.19 191 SER A C 1
ATOM 1512 O O . SER A 1 191 ? -7.728 6.736 15.327 1.00 93.19 191 SER A O 1
ATOM 1514 N N . GLU A 1 192 ? -6.263 8.304 14.669 1.00 95.50 192 GLU A N 1
ATOM 1515 C CA . GLU A 1 192 ? -7.150 8.838 13.633 1.00 95.50 192 GLU A CA 1
ATOM 1516 C C . GLU A 1 192 ? -7.363 7.833 12.495 1.00 95.50 192 GLU A C 1
ATOM 1518 O O . GLU A 1 192 ? -8.504 7.608 12.090 1.00 95.50 192 GLU A O 1
ATOM 1523 N N . GLY A 1 193 ? -6.293 7.192 12.011 1.00 94.19 193 GLY A N 1
ATOM 1524 C CA . GLY A 1 193 ? -6.378 6.172 10.966 1.00 94.19 193 GLY A CA 1
ATOM 1525 C C . GLY A 1 193 ? -7.239 4.980 11.386 1.00 94.19 193 GLY A C 1
ATOM 1526 O O . GLY A 1 193 ? -8.125 4.580 10.632 1.00 94.19 193 GLY A O 1
ATOM 1527 N N . LEU A 1 194 ? -7.072 4.477 12.614 1.00 93.94 194 LEU A N 1
ATOM 1528 C CA . LEU A 1 194 ? -7.942 3.432 13.167 1.00 93.94 194 LEU A CA 1
ATOM 1529 C C . LEU A 1 194 ? -9.405 3.865 13.209 1.00 93.94 194 LEU A C 1
ATOM 1531 O O . LEU A 1 194 ? -10.286 3.116 12.788 1.00 93.94 194 LEU A O 1
ATOM 1535 N N . THR A 1 195 ? -9.673 5.098 13.640 1.00 95.06 195 THR A N 1
ATOM 1536 C CA . THR A 1 195 ? -11.040 5.629 13.702 1.00 95.06 195 THR A CA 1
ATOM 1537 C C . THR A 1 195 ? -11.720 5.610 12.332 1.00 95.06 195 THR A C 1
ATOM 1539 O O . THR A 1 195 ? -12.915 5.315 12.245 1.00 95.06 195 THR A O 1
ATOM 1542 N N . ARG A 1 196 ? -10.976 5.857 11.241 1.00 95.50 196 ARG A N 1
ATOM 1543 C CA . ARG A 1 196 ? -11.518 5.766 9.874 1.00 95.50 196 ARG A CA 1
ATOM 1544 C C . ARG A 1 196 ? -11.952 4.348 9.498 1.00 95.50 196 ARG A C 1
ATOM 1546 O O . ARG A 1 196 ? -12.839 4.215 8.659 1.00 95.50 196 ARG A O 1
ATOM 1553 N N . THR A 1 197 ? -11.381 3.319 10.123 1.00 96.31 197 THR A N 1
ATOM 1554 C CA . THR A 1 197 ? -11.703 1.907 9.852 1.00 96.31 197 THR A CA 1
ATOM 1555 C C . THR A 1 197 ? -12.875 1.363 10.660 1.00 96.31 197 THR A C 1
ATOM 1557 O O . THR A 1 197 ? -13.426 0.338 10.290 1.00 96.31 197 THR A O 1
ATOM 1560 N N . ASN A 1 198 ? -13.342 2.055 11.707 1.00 93.69 198 ASN A N 1
ATOM 1561 C CA . ASN A 1 198 ? -14.376 1.535 12.620 1.00 93.69 198 ASN A CA 1
ATOM 1562 C C . ASN A 1 198 ? -15.640 0.997 11.916 1.00 93.69 198 ASN A C 1
ATOM 1564 O O . ASN A 1 198 ? -16.205 0.002 12.359 1.00 93.69 198 ASN A O 1
ATOM 1568 N N . ASN A 1 199 ? -16.064 1.641 10.823 1.00 93.81 199 ASN A N 1
ATOM 1569 C CA . ASN A 1 199 ? -17.233 1.244 10.027 1.00 93.81 199 ASN A CA 1
ATOM 1570 C C . ASN A 1 199 ? -16.856 0.615 8.669 1.00 93.81 199 ASN A C 1
ATOM 1572 O O . ASN A 1 199 ? -17.698 0.541 7.772 1.00 93.81 199 ASN A O 1
ATOM 1576 N N . GLY A 1 200 ? -15.594 0.218 8.491 1.00 93.06 200 GLY A N 1
ATOM 1577 C CA . GLY A 1 200 ? -15.120 -0.524 7.326 1.00 93.06 200 GLY A CA 1
ATOM 1578 C C . GLY A 1 200 ? -15.653 -1.957 7.315 1.00 93.06 200 GLY A C 1
ATOM 1579 O O . GLY A 1 200 ? -16.209 -2.444 8.300 1.00 93.06 200 GLY A O 1
ATOM 1580 N N . GLN A 1 201 ? -15.477 -2.662 6.197 1.00 94.75 201 GLN A N 1
ATOM 1581 C CA . GLN A 1 201 ? -16.034 -4.010 6.001 1.00 94.75 201 GLN A CA 1
ATOM 1582 C C . GLN A 1 201 ? -15.667 -5.030 7.091 1.00 94.75 201 GLN A C 1
ATOM 1584 O O . GLN A 1 201 ? -16.480 -5.898 7.401 1.00 94.75 201 GLN A O 1
ATOM 1589 N N . ASN A 1 202 ? -14.463 -4.924 7.656 1.00 93.56 202 ASN A N 1
ATOM 1590 C CA . ASN A 1 202 ? -13.953 -5.817 8.698 1.00 93.56 202 ASN A CA 1
ATOM 1591 C C . ASN A 1 202 ? -13.915 -5.145 10.085 1.00 93.56 202 ASN A C 1
ATOM 1593 O O . ASN A 1 202 ? -13.285 -5.666 11.002 1.00 93.56 202 ASN A O 1
ATOM 1597 N N . GLY A 1 203 ? -14.579 -3.994 10.251 1.00 93.19 203 GLY A N 1
ATOM 1598 C CA . GLY A 1 203 ? -14.368 -3.121 11.403 1.00 93.19 203 GLY A CA 1
ATOM 1599 C C . GLY A 1 203 ? -12.950 -2.552 11.395 1.00 93.19 203 GLY A C 1
ATOM 1600 O O . GLY A 1 203 ? -12.394 -2.282 10.328 1.00 93.19 203 GLY A O 1
ATOM 1601 N N . GLN A 1 204 ? -12.355 -2.389 12.579 1.00 94.88 204 GLN A N 1
ATOM 1602 C CA . GLN A 1 204 ? -10.972 -1.929 12.677 1.00 94.88 204 GLN A CA 1
ATOM 1603 C C . GLN A 1 204 ? -10.027 -2.852 11.903 1.00 94.88 204 GLN A C 1
ATOM 1605 O O . GLN A 1 204 ? -10.025 -4.064 12.115 1.00 94.88 204 GLN A O 1
ATOM 1610 N N . PHE A 1 205 ? -9.234 -2.276 10.999 1.00 97.12 205 PHE A N 1
ATOM 1611 C CA . PHE A 1 205 ? -8.307 -3.038 10.167 1.00 97.12 205 PHE A CA 1
ATOM 1612 C C . PHE A 1 205 ? -7.061 -2.213 9.838 1.00 97.12 205 PHE A C 1
ATOM 1614 O O . PHE A 1 205 ? -7.062 -1.376 8.932 1.00 97.12 205 PHE A O 1
ATOM 1621 N N . ALA A 1 206 ? -5.978 -2.446 10.571 1.00 97.00 206 ALA A N 1
ATOM 1622 C CA . ALA A 1 206 ? -4.718 -1.752 10.368 1.00 97.00 206 ALA A CA 1
ATOM 1623 C C . ALA A 1 206 ? -3.517 -2.690 10.413 1.00 97.00 206 ALA A C 1
ATOM 1625 O O . ALA A 1 206 ? -3.456 -3.643 11.195 1.00 97.00 206 ALA A O 1
ATOM 1626 N N . ILE A 1 207 ? -2.526 -2.374 9.582 1.00 96.69 207 ILE A N 1
ATOM 1627 C CA . ILE A 1 207 ? -1.208 -2.992 9.659 1.00 96.69 207 ILE A CA 1
ATOM 1628 C C . ILE A 1 207 ? -0.123 -1.939 9.830 1.00 96.69 207 ILE A C 1
ATOM 1630 O O . ILE A 1 207 ? -0.200 -0.850 9.260 1.00 96.69 207 ILE A O 1
ATOM 1634 N N . ILE A 1 208 ? 0.921 -2.303 10.564 1.00 94.81 208 ILE A N 1
ATOM 1635 C CA . ILE A 1 208 ? 2.126 -1.500 10.736 1.00 94.81 208 ILE A CA 1
ATOM 1636 C C . ILE A 1 208 ? 3.332 -2.323 10.292 1.00 94.81 208 ILE A C 1
ATOM 1638 O O . ILE A 1 208 ? 3.539 -3.440 10.770 1.00 94.81 208 ILE A O 1
ATOM 1642 N N . THR A 1 209 ? 4.151 -1.780 9.394 1.00 89.94 209 THR A N 1
ATOM 1643 C CA . THR A 1 209 ? 5.407 -2.406 8.954 1.00 89.94 209 THR A CA 1
ATOM 1644 C C . THR A 1 209 ? 6.582 -1.519 9.336 1.00 89.94 209 THR A C 1
ATOM 1646 O O . THR A 1 209 ? 6.934 -0.594 8.613 1.00 89.94 209 THR A O 1
ATOM 1649 N N . PHE A 1 210 ? 7.220 -1.805 10.471 1.00 82.88 210 PHE A N 1
ATOM 1650 C CA . PHE A 1 210 ? 8.274 -0.957 11.032 1.00 82.88 210 PHE A CA 1
ATOM 1651 C C . PHE A 1 210 ? 9.444 -1.778 11.587 1.00 82.88 210 PHE A C 1
ATOM 1653 O O . PHE A 1 210 ? 9.299 -2.940 11.981 1.00 82.88 210 PHE A O 1
ATOM 1660 N N . THR A 1 211 ? 10.626 -1.157 11.615 1.00 69.75 211 THR A N 1
ATOM 1661 C CA . THR A 1 211 ? 11.817 -1.686 12.290 1.00 69.75 211 THR A CA 1
ATOM 1662 C C . THR A 1 211 ? 12.162 -0.789 13.477 1.00 69.75 211 THR A C 1
ATOM 1664 O O . THR A 1 211 ? 12.600 0.333 13.244 1.00 69.75 211 THR A O 1
ATOM 1667 N N . PRO A 1 212 ? 12.059 -1.257 14.734 1.00 59.00 212 PRO A N 1
ATOM 1668 C CA . PRO A 1 212 ? 12.448 -0.449 15.882 1.00 59.00 212 PRO A CA 1
ATOM 1669 C C . PRO A 1 212 ? 13.957 -0.251 15.887 1.00 59.00 212 PRO A C 1
ATOM 1671 O O . PRO A 1 212 ? 14.716 -1.181 16.154 1.00 59.00 212 PRO A O 1
ATOM 1674 N N . LEU A 1 213 ? 14.380 0.967 15.551 1.00 55.38 213 LEU A N 1
ATOM 1675 C CA . LEU A 1 213 ? 15.778 1.385 15.609 1.00 55.38 213 LEU A CA 1
ATOM 1676 C C . LEU A 1 213 ? 16.125 2.037 16.958 1.00 55.38 213 LEU A C 1
ATOM 1678 O O . LEU A 1 213 ? 17.298 2.066 17.317 1.00 55.38 213 LEU A O 1
ATOM 1682 N N . LEU A 1 214 ? 15.135 2.532 17.717 1.00 46.22 214 LEU A N 1
ATOM 1683 C CA . LEU A 1 214 ? 15.344 3.323 18.935 1.00 46.22 214 LEU A CA 1
ATOM 1684 C C . LEU A 1 214 ? 14.211 3.102 19.963 1.00 46.22 214 LEU A C 1
ATOM 1686 O O . LEU A 1 214 ? 13.206 3.798 19.926 1.00 46.22 214 LEU A O 1
ATOM 1690 N N . GLY A 1 215 ? 14.392 2.170 20.906 1.00 55.16 215 GLY A N 1
ATOM 1691 C CA . GLY A 1 215 ? 13.535 2.048 22.101 1.00 55.16 215 GLY A CA 1
ATOM 1692 C C . GLY A 1 215 ? 12.080 1.608 21.865 1.00 55.16 215 GLY A C 1
ATOM 1693 O O . GLY A 1 215 ? 11.673 1.313 20.744 1.00 55.16 215 GLY A O 1
ATOM 1694 N N . MET A 1 216 ? 11.319 1.489 22.960 1.00 57.72 216 MET A N 1
ATOM 1695 C CA . MET A 1 216 ? 9.889 1.148 22.944 1.00 57.72 216 MET A CA 1
ATOM 1696 C C . MET A 1 216 ? 9.093 2.442 22.825 1.00 57.72 216 MET A C 1
ATOM 1698 O O . MET A 1 216 ? 9.149 3.277 23.724 1.00 57.72 216 MET A O 1
ATOM 1702 N N . SER A 1 217 ? 8.404 2.630 21.709 1.00 64.50 217 SER A N 1
ATOM 1703 C CA . SER A 1 217 ? 7.529 3.777 21.499 1.00 64.50 217 SER A CA 1
ATOM 1704 C C . SER A 1 217 ? 6.103 3.515 21.977 1.00 64.50 217 SER A C 1
ATOM 1706 O O . SER A 1 217 ? 5.719 2.366 22.198 1.00 64.50 217 SER A O 1
ATOM 1708 N N . ASP A 1 218 ? 5.294 4.572 22.099 1.00 66.69 218 ASP A N 1
ATOM 1709 C CA . ASP A 1 218 ? 3.898 4.477 22.552 1.00 66.69 218 ASP A CA 1
ATOM 1710 C C . ASP A 1 218 ? 3.064 3.524 21.690 1.00 66.69 218 ASP A C 1
ATOM 1712 O O . ASP A 1 218 ? 2.290 2.730 22.221 1.00 66.69 218 ASP A O 1
ATOM 1716 N N . VAL A 1 219 ? 3.269 3.543 20.369 1.00 60.88 219 VAL A N 1
ATOM 1717 C CA . VAL A 1 219 ? 2.598 2.618 19.445 1.00 60.88 219 VAL A CA 1
ATOM 1718 C C . VAL A 1 219 ? 3.078 1.190 19.682 1.00 60.88 219 VAL A C 1
ATOM 1720 O O . VAL A 1 219 ? 2.258 0.284 19.762 1.00 60.88 219 VAL A O 1
ATOM 1723 N N . VAL A 1 220 ? 4.384 0.967 19.863 1.00 67.56 220 VAL A N 1
ATOM 1724 C CA . VAL A 1 220 ? 4.917 -0.375 20.153 1.00 67.56 220 VAL A CA 1
ATOM 1725 C C . VAL A 1 220 ? 4.367 -0.919 21.473 1.00 67.56 220 VAL A C 1
ATOM 1727 O O . VAL A 1 220 ? 4.001 -2.090 21.521 1.00 67.56 220 VAL A O 1
ATOM 1730 N N . MET A 1 221 ? 4.227 -0.084 22.507 1.00 63.84 221 MET A N 1
ATOM 1731 C CA . MET A 1 221 ? 3.668 -0.495 23.802 1.00 63.84 221 MET A CA 1
ATOM 1732 C C . MET A 1 221 ? 2.207 -0.961 23.702 1.00 63.84 221 MET A C 1
ATOM 1734 O O . MET A 1 221 ? 1.818 -1.885 24.416 1.00 63.84 221 MET A O 1
ATOM 1738 N N . MET A 1 222 ? 1.405 -0.400 22.787 1.00 61.50 222 MET A N 1
ATOM 1739 C CA . MET A 1 222 ? 0.036 -0.884 22.541 1.00 61.50 222 MET A CA 1
ATOM 1740 C C . MET A 1 222 ? 0.026 -2.342 22.051 1.00 61.50 222 MET A C 1
ATOM 1742 O O . MET A 1 222 ? -0.853 -3.115 22.429 1.00 61.50 222 MET A O 1
ATOM 1746 N N . PHE A 1 223 ? 1.047 -2.752 21.290 1.00 61.31 223 PHE A N 1
ATOM 1747 C CA . PHE A 1 223 ? 1.207 -4.127 20.807 1.00 61.31 223 PHE A CA 1
ATOM 1748 C C . PHE A 1 223 ? 1.891 -5.075 21.813 1.00 61.31 223 PHE A C 1
ATOM 1750 O O . PHE A 1 223 ? 2.089 -6.242 21.490 1.00 61.31 223 PHE A O 1
ATOM 1757 N N . GLU A 1 224 ? 2.245 -4.628 23.023 1.00 57.34 224 GLU A N 1
ATOM 1758 C CA . GLU A 1 224 ? 2.881 -5.472 24.056 1.00 57.34 224 GLU A CA 1
ATOM 1759 C C . GLU A 1 224 ? 1.937 -5.898 25.193 1.00 57.34 224 GLU A C 1
ATOM 1761 O O . GLU A 1 224 ? 2.346 -6.605 26.116 1.00 57.34 224 GLU A O 1
ATOM 1766 N N . SER A 1 225 ? 0.654 -5.531 25.118 1.00 45.28 225 SER A N 1
ATOM 1767 C CA . SER A 1 225 ? -0.366 -6.075 26.022 1.00 45.28 225 SER A CA 1
ATOM 1768 C C . SER A 1 225 ? -0.519 -7.598 25.820 1.00 45.28 225 SER A C 1
ATOM 1770 O O . SER A 1 225 ? -0.364 -8.076 24.695 1.00 45.28 225 SER A O 1
ATOM 1772 N N . PRO A 1 226 ? -0.822 -8.381 26.876 1.00 42.00 226 PRO A N 1
ATOM 1773 C CA . PRO A 1 226 ? -0.733 -9.851 26.876 1.00 42.00 226 PRO A CA 1
ATOM 1774 C C . PRO A 1 226 ? -1.613 -10.589 25.847 1.00 42.00 226 PRO A C 1
ATOM 1776 O O . PRO A 1 226 ? -1.410 -11.784 25.639 1.00 42.00 226 PRO A O 1
ATOM 1779 N N . ASP A 1 227 ? -2.530 -9.892 25.176 1.00 42.50 227 ASP A N 1
ATOM 1780 C CA . ASP A 1 227 ? -3.403 -10.439 24.132 1.00 42.50 227 ASP A CA 1
ATOM 1781 C C . ASP A 1 227 ? -2.844 -10.268 22.701 1.00 42.50 227 ASP A C 1
ATOM 1783 O O . ASP A 1 227 ? -3.452 -10.733 21.736 1.00 42.50 227 ASP A O 1
ATOM 1787 N N . THR A 1 228 ? -1.674 -9.638 22.535 1.00 43.53 228 THR A N 1
ATOM 1788 C CA . THR A 1 228 ? -1.104 -9.333 21.216 1.00 43.53 228 THR A CA 1
ATOM 1789 C C . THR A 1 228 ? -0.041 -10.352 20.793 1.00 43.53 228 THR A C 1
ATOM 1791 O O . THR A 1 228 ? 1.018 -10.490 21.407 1.00 43.53 228 THR A O 1
ATOM 1794 N N . VAL A 1 229 ? -0.286 -11.060 19.685 1.00 41.38 229 VAL A N 1
ATOM 1795 C CA . VAL A 1 229 ? 0.681 -12.010 19.110 1.00 41.38 229 VAL A CA 1
ATOM 1796 C C . VAL A 1 229 ? 1.703 -11.276 18.236 1.00 41.38 229 VAL A C 1
ATOM 1798 O O . VAL A 1 229 ? 1.407 -10.868 17.114 1.00 41.38 229 VAL A O 1
ATOM 1801 N N . MET A 1 230 ? 2.938 -11.172 18.729 1.00 46.34 230 MET A N 1
ATOM 1802 C CA . MET A 1 230 ? 4.107 -10.739 17.955 1.00 46.34 230 MET A CA 1
ATOM 1803 C C . MET A 1 230 ? 4.536 -11.835 16.958 1.00 46.34 230 MET A C 1
ATOM 1805 O O . MET A 1 230 ? 4.848 -12.955 17.369 1.00 46.34 230 MET A O 1
ATOM 1809 N N . ALA A 1 231 ? 4.575 -11.523 15.656 1.00 45.50 231 ALA A N 1
ATOM 1810 C CA . ALA A 1 231 ? 5.008 -12.437 14.581 1.00 45.50 231 ALA A CA 1
ATOM 1811 C C . ALA A 1 231 ? 6.444 -12.163 14.087 1.00 45.50 231 ALA A C 1
ATOM 1813 O O . ALA A 1 231 ? 6.822 -10.987 13.917 1.00 45.50 231 ALA A O 1
#

pLDDT: mean 87.92, std 13.93, range [41.38, 98.69]

Nearest PDB structures (foldseek):
  4nho-assembly1_A  TM=4.745E-01  e=2.969E-02  Homo sapiens
  6qx9-assembly1_5X  TM=4.606E-01  e=3.804E-02  Homo sapiens
  8h6j-assembly1_4U  TM=4.510E-01  e=3.576E-02  Homo sapiens
  5z3l-assembly1_O  TM=5.333E-01  e=7.921E-01  Saccharomyces cerevisiae S288C
  2d3w-assembly1_C  TM=3.903E-01  e=1.015E+00  Escherichia coli

Mean predicted aligned error: 6.79 Å

Secondary structure (DSSP, 8-state):
--PPPHHHHHHHHHHHHHHHHTTTTTT----HHHHHHHHHTTT-SEEEEE--TTSSHHHHHHHHHHHHHHT---TT--S---SS--EEEEEESSHHHHIIIIIHHHH--TT-GGGTTSSSS-GGGEEEEEEPSSSTT-EEEEEEEESSS-TTS-EEEEEEEEEGGG-GGGG-SS--SEEEEESPPPHHHHHHHHHHHTTSBTBS-EEEEE---SS--HHHHHTTSTT----

Sequence (231 aa):
MIAIDPVERDALKAALDHEIARRKLEDYKPYRKQRIFHKLGKTHSERLFRAGNQLGKTIAGGAEWAMHATCRYPDWWDGATFNKPPLLWAGSVTGESTRDNPQRILVGPPAVEKEWGTGFLPKDTITGRDRAMGVPNLLDNVQVRWGGGGDIQAGMAIIAFKAYEKGREKWQGPTVDGVWFDEEPPSDIYSEGLTRTNNGQNGQFAIITFTPLLGMSDVVMMFESPDTVMA